Protein AF-A0A1U7RQT7-F1 (afdb_monomer_lite)

pLDDT: mean 85.49, std 16.83, range [39.44, 98.5]

Radius of gyration: 79.97 Å; chains: 1; bounding box: 168×40×236 Å

InterPro domains:
  IPR033371 Arginine and glutamate-rich protein 1 [PF15346] (44-194)
  IPR033371 Arginine and glutamate-rich protein 1 [PTHR31711] (28-196)

Foldseek 3Di:
DDDDDDDDDDDDPPVVVVVVVVVVVVVVVVVVVVVVVVVVVVVVVVVVVVVVVVVVVVVVVVVVVVVVVVCVVCVVVVVVVVVVVVVVVVVVVVVVVVVVVVVVVVVVVVVVVVVVVVVVVVVVVVVVVVVVVVVVVVVVVVVVVVVVVVVVVVVVVVVVVVVVVVVVVVVVVVVVVCLVVVPDVNDDPPDDDDDDDD

Sequence (198 aa):
MDFPIRRDLYNSANGKGLLYTNIKTNDASAKKAEFERQRKIRQQEIEEKLIEEETARRVEELVAKRVEEELEKRKDEIEREVLRRVEEAKRIMEKQLLEELERQRQAELAAQKAREEEERAKREELERILEENNRKIAEAQAKLAEEQLKIVEEQRKIHEERMKLEQERQRQQKEEQKMILGKGKSRPKLSFSLKTQD

Structure (mmCIF, N/CA/C/O backbone):
data_AF-A0A1U7RQT7-F1
#
_entry.id   AF-A0A1U7RQT7-F1
#
loop_
_atom_site.group_PDB
_atom_site.id
_atom_site.type_symbol
_atom_site.label_atom_id
_atom_site.label_alt_id
_atom_site.label_comp_id
_atom_site.label_asym_id
_atom_site.label_entity_id
_atom_site.label_seq_id
_atom_site.pdbx_PDB_ins_code
_atom_site.Cartn_x
_atom_site.Cartn_y
_atom_site.Cartn_z
_atom_site.occupancy
_atom_site.B_iso_or_equiv
_atom_site.auth_seq_id
_atom_site.auth_comp_id
_atom_site.auth_asym_id
_atom_site.auth_atom_id
_atom_site.pdbx_PDB_model_num
ATOM 1 N N . MET A 1 1 ? 98.977 -27.381 -104.623 1.00 39.44 1 MET A N 1
ATOM 2 C CA . MET A 1 1 ? 100.143 -26.792 -103.940 1.00 39.44 1 MET A CA 1
ATOM 3 C C . MET A 1 1 ? 99.859 -26.832 -102.452 1.00 39.44 1 MET A C 1
ATOM 5 O O . MET A 1 1 ? 98.934 -26.163 -102.010 1.00 39.44 1 MET A O 1
ATOM 9 N N . ASP A 1 2 ? 100.586 -27.698 -101.751 1.00 48.41 2 ASP A N 1
ATOM 10 C CA . ASP A 1 2 ? 100.596 -27.879 -100.296 1.00 48.41 2 ASP A CA 1
ATOM 11 C C . ASP A 1 2 ? 101.260 -26.690 -99.571 1.00 48.41 2 ASP A C 1
ATOM 13 O O . ASP A 1 2 ? 102.169 -26.074 -100.125 1.00 48.41 2 ASP A O 1
ATOM 17 N N . PHE A 1 3 ? 100.853 -26.374 -98.334 1.00 40.97 3 PHE A N 1
ATOM 18 C CA . PHE A 1 3 ? 101.568 -26.723 -97.081 1.00 40.97 3 PHE A CA 1
ATOM 19 C C . PHE A 1 3 ? 101.000 -25.948 -95.850 1.00 40.97 3 PHE A C 1
ATOM 21 O O . PHE A 1 3 ? 100.390 -24.894 -96.023 1.00 40.97 3 PHE A O 1
ATOM 28 N N . PRO A 1 4 ? 101.162 -26.469 -94.608 1.00 73.06 4 PRO A N 1
ATOM 29 C CA . PRO A 1 4 ? 100.423 -26.093 -93.392 1.00 73.06 4 PRO A CA 1
ATOM 30 C C . PRO A 1 4 ? 101.315 -25.408 -92.318 1.00 73.06 4 PRO A C 1
ATOM 32 O O . PRO A 1 4 ? 102.366 -24.870 -92.652 1.00 73.06 4 PRO A O 1
ATOM 35 N N . ILE A 1 5 ? 100.945 -25.571 -91.025 1.00 48.69 5 ILE A N 1
ATOM 36 C CA . ILE A 1 5 ? 101.708 -25.352 -89.758 1.00 48.69 5 ILE A CA 1
ATOM 37 C C . ILE A 1 5 ? 101.309 -24.015 -89.062 1.00 48.69 5 ILE A C 1
ATOM 39 O O . ILE A 1 5 ? 101.135 -23.021 -89.743 1.00 48.69 5 ILE A O 1
ATOM 43 N N . ARG A 1 6 ? 101.084 -23.852 -87.742 1.00 41.94 6 ARG A N 1
ATOM 44 C CA . ARG A 1 6 ? 101.499 -24.532 -86.494 1.00 41.94 6 ARG A CA 1
ATOM 45 C C . ARG A 1 6 ? 100.478 -24.264 -85.366 1.00 41.94 6 ARG A C 1
ATOM 47 O O . ARG A 1 6 ? 99.711 -23.312 -85.422 1.00 41.94 6 ARG A O 1
ATOM 54 N N . ARG A 1 7 ? 100.520 -25.109 -84.335 1.00 54.41 7 ARG A N 1
ATOM 55 C CA . ARG A 1 7 ? 99.732 -25.095 -83.091 1.00 54.41 7 ARG A CA 1
ATOM 56 C C . ARG A 1 7 ? 100.535 -24.376 -81.997 1.00 54.41 7 ARG A C 1
ATOM 58 O O . ARG A 1 7 ? 101.669 -24.790 -81.796 1.00 54.41 7 ARG A O 1
ATOM 65 N N . ASP A 1 8 ? 99.938 -23.439 -81.254 1.00 42.00 8 ASP A N 1
ATOM 66 C CA . ASP A 1 8 ? 100.524 -22.890 -80.019 1.00 42.00 8 ASP A CA 1
ATOM 67 C C . ASP A 1 8 ? 99.555 -23.017 -78.832 1.00 42.00 8 ASP A C 1
ATOM 69 O O . ASP A 1 8 ? 98.417 -22.545 -78.845 1.00 42.00 8 ASP A O 1
ATOM 73 N N . LEU A 1 9 ? 100.040 -23.714 -77.804 1.00 50.28 9 LEU A N 1
ATOM 74 C CA . LEU A 1 9 ? 99.521 -23.778 -76.441 1.00 50.28 9 LEU A CA 1
ATOM 75 C C . LEU A 1 9 ? 100.214 -22.673 -75.632 1.00 50.28 9 LEU A C 1
ATOM 77 O O . LEU A 1 9 ? 101.433 -22.620 -75.695 1.00 50.28 9 LEU A O 1
ATOM 81 N N . TYR A 1 10 ? 99.470 -21.854 -74.876 1.00 47.94 10 TYR A N 1
ATOM 82 C CA . TYR A 1 10 ? 99.783 -21.329 -73.524 1.00 47.94 10 TYR A CA 1
ATOM 83 C C . TYR A 1 10 ? 98.924 -20.085 -73.213 1.00 47.94 10 TYR A C 1
ATOM 85 O O . TYR A 1 10 ? 99.126 -19.038 -73.817 1.00 47.94 10 TYR A O 1
ATOM 93 N N . ASN A 1 11 ? 97.990 -20.186 -72.251 1.00 48.62 11 ASN A N 1
ATOM 94 C CA . ASN A 1 11 ? 97.742 -19.181 -71.193 1.00 48.62 11 ASN A CA 1
ATOM 95 C C . ASN A 1 11 ? 96.469 -19.501 -70.386 1.00 48.62 11 ASN A C 1
ATOM 97 O O . ASN A 1 11 ? 95.365 -19.082 -70.715 1.00 48.62 11 ASN A O 1
ATOM 101 N N . SER A 1 12 ? 96.642 -20.231 -69.278 1.00 53.53 12 SER A N 1
ATOM 102 C CA . SER A 1 12 ? 95.560 -20.688 -68.388 1.00 53.53 12 SER A CA 1
ATOM 103 C C . SER A 1 12 ? 95.449 -19.903 -67.061 1.00 53.53 12 SER A C 1
ATOM 105 O O . SER A 1 12 ? 94.652 -20.284 -66.201 1.00 53.53 12 SER A O 1
ATOM 107 N N . ALA A 1 13 ? 96.209 -18.820 -66.849 1.00 54.69 13 ALA A N 1
ATOM 108 C CA . ALA A 1 13 ? 96.277 -18.148 -65.539 1.00 54.69 13 ALA A CA 1
ATOM 109 C C . ALA A 1 13 ? 95.483 -16.823 -65.432 1.00 54.69 13 ALA A C 1
ATOM 111 O O . ALA A 1 13 ? 94.906 -16.555 -64.382 1.00 54.69 13 ALA A O 1
ATOM 112 N N . ASN A 1 14 ? 95.349 -16.035 -66.508 1.00 52.22 14 ASN A N 1
ATOM 113 C CA . ASN A 1 14 ? 94.687 -14.714 -66.453 1.00 52.22 14 ASN A CA 1
ATOM 114 C C . ASN A 1 14 ? 93.163 -14.746 -66.666 1.00 52.22 14 ASN A C 1
ATOM 116 O O . ASN A 1 14 ? 92.468 -13.798 -66.307 1.00 52.22 14 ASN A O 1
ATOM 120 N N . GLY A 1 15 ? 92.620 -15.843 -67.202 1.00 52.53 15 GLY A N 1
ATOM 121 C CA . GLY A 1 15 ? 91.176 -15.986 -67.418 1.00 52.53 15 GLY A CA 1
ATOM 122 C C . GLY A 1 15 ? 90.386 -16.157 -66.119 1.00 52.53 15 GLY A C 1
ATOM 123 O O . GLY A 1 15 ? 89.276 -15.651 -66.012 1.00 52.53 15 GLY A O 1
ATOM 124 N N . LYS A 1 16 ? 90.967 -16.814 -65.103 1.00 52.59 16 LYS A N 1
ATOM 125 C CA . LYS A 1 16 ? 90.265 -17.154 -63.850 1.00 52.59 16 LYS A CA 1
ATOM 126 C C . LYS A 1 16 ? 90.043 -15.940 -62.935 1.00 52.59 16 LYS A C 1
ATOM 128 O O . LYS A 1 16 ? 88.981 -15.832 -62.331 1.00 52.59 16 LYS A O 1
ATOM 133 N N . GLY A 1 17 ? 91.001 -15.008 -62.875 1.00 53.94 17 GLY A N 1
ATOM 134 C CA . GLY A 1 17 ? 90.877 -13.762 -62.103 1.00 53.94 17 GLY A CA 1
ATOM 135 C C . GLY A 1 17 ? 89.883 -12.770 -62.716 1.00 53.94 17 GLY A C 1
ATOM 136 O O . GLY A 1 17 ? 89.058 -12.214 -61.995 1.00 53.94 17 GLY A O 1
ATOM 137 N N . LEU A 1 18 ? 89.902 -12.615 -64.047 1.00 55.28 18 LEU A N 1
ATOM 138 C CA . LEU A 1 18 ? 88.968 -11.756 -64.787 1.00 55.28 18 LEU A CA 1
ATOM 139 C C . LEU A 1 18 ? 87.538 -12.328 -64.805 1.00 55.28 18 LEU A C 1
ATOM 141 O O . LEU A 1 18 ? 86.566 -11.581 -64.748 1.00 55.28 18 LEU A O 1
ATOM 145 N N . LEU A 1 19 ? 87.394 -13.659 -64.849 1.00 56.00 19 LEU A N 1
ATOM 146 C CA . LEU A 1 19 ? 86.105 -14.329 -64.653 1.00 56.00 19 LEU A CA 1
ATOM 147 C C . LEU A 1 19 ? 85.553 -14.047 -63.258 1.00 56.00 19 LEU A C 1
ATOM 149 O O . LEU A 1 19 ? 84.394 -13.685 -63.137 1.00 56.00 19 LEU A O 1
ATOM 153 N N . TYR A 1 20 ? 86.369 -14.151 -62.209 1.00 58.34 20 TYR A N 1
ATOM 154 C CA . TYR A 1 20 ? 85.909 -13.936 -60.838 1.00 58.34 20 TYR A CA 1
ATOM 155 C C . TYR A 1 20 ? 85.498 -12.481 -60.558 1.00 58.34 20 TYR A C 1
ATOM 157 O O . TYR A 1 20 ? 84.509 -12.251 -59.865 1.00 58.34 20 TYR A O 1
ATOM 165 N N . THR A 1 21 ? 86.199 -11.490 -61.120 1.00 60.00 21 THR A N 1
ATOM 166 C CA . THR A 1 21 ? 85.787 -10.081 -61.014 1.00 60.00 21 THR A CA 1
ATOM 167 C C . THR A 1 21 ? 84.527 -9.787 -61.822 1.00 60.00 21 THR A C 1
ATOM 169 O O . THR A 1 21 ? 83.643 -9.126 -61.290 1.00 60.00 21 THR A O 1
ATOM 172 N N . ASN A 1 22 ? 84.389 -10.334 -63.035 1.00 60.28 22 ASN A N 1
ATOM 173 C CA . ASN A 1 22 ? 83.167 -10.212 -63.839 1.00 60.28 22 ASN A CA 1
ATOM 174 C C . ASN A 1 22 ? 81.965 -10.940 -63.216 1.00 60.28 22 ASN A C 1
ATOM 176 O O . ASN A 1 22 ? 80.843 -10.454 -63.293 1.00 60.28 22 ASN A O 1
ATOM 180 N N . ILE A 1 23 ? 82.178 -12.086 -62.567 1.00 64.25 23 ILE A N 1
ATOM 181 C CA . ILE A 1 23 ? 81.141 -12.797 -61.806 1.00 64.25 23 ILE A CA 1
ATOM 182 C C . ILE A 1 23 ? 80.720 -11.951 -60.598 1.00 64.25 23 ILE A C 1
ATOM 184 O O . ILE A 1 23 ? 79.532 -11.751 -60.387 1.00 64.25 23 ILE A O 1
ATOM 188 N N . LYS A 1 24 ? 81.671 -11.359 -59.861 1.00 64.75 24 LYS A N 1
ATOM 189 C CA . LYS A 1 24 ? 81.374 -10.460 -58.732 1.00 64.75 24 LYS A CA 1
ATOM 190 C C . LYS A 1 24 ? 80.652 -9.173 -59.137 1.00 64.75 24 LYS A C 1
ATOM 1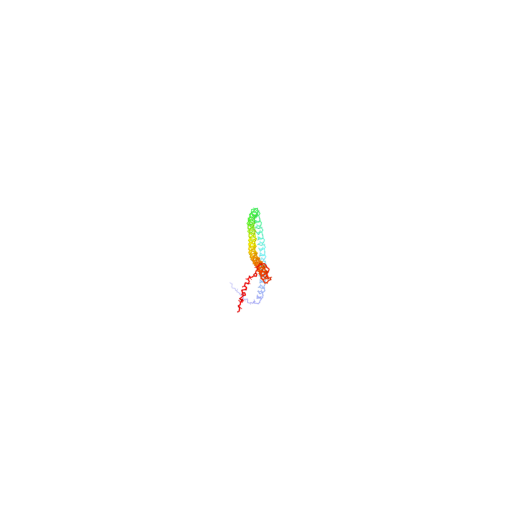92 O O . LYS A 1 24 ? 79.771 -8.726 -58.405 1.00 64.75 24 LYS A O 1
ATOM 197 N N . THR A 1 25 ? 81.017 -8.553 -60.258 1.00 65.06 25 THR A N 1
ATOM 198 C CA . THR A 1 25 ? 80.348 -7.340 -60.756 1.00 65.06 25 THR A CA 1
ATOM 199 C C . THR A 1 25 ? 78.970 -7.652 -61.335 1.00 65.06 25 THR A C 1
ATOM 201 O O . THR A 1 25 ? 78.037 -6.888 -61.087 1.00 65.06 25 THR A O 1
ATOM 204 N N . ASN A 1 26 ? 78.801 -8.790 -62.017 1.00 69.25 26 ASN A N 1
ATOM 205 C CA . ASN A 1 26 ? 77.488 -9.274 -62.450 1.00 69.25 26 ASN A CA 1
ATOM 206 C C . ASN A 1 26 ? 76.591 -9.646 -61.260 1.00 69.25 26 ASN A C 1
ATOM 208 O O . ASN A 1 26 ? 75.428 -9.261 -61.263 1.00 69.25 26 ASN A O 1
ATOM 212 N N . ASP A 1 27 ? 77.120 -10.281 -60.209 1.00 72.69 27 ASP A N 1
ATOM 213 C CA . ASP A 1 27 ? 76.384 -10.554 -58.964 1.00 72.69 27 ASP A CA 1
ATOM 214 C C . ASP A 1 27 ? 75.973 -9.264 -58.241 1.00 72.69 27 ASP A C 1
ATOM 216 O O . ASP A 1 27 ? 74.861 -9.160 -57.727 1.00 72.69 27 ASP A O 1
ATOM 220 N N . ALA A 1 28 ? 76.847 -8.254 -58.194 1.00 74.19 28 ALA A N 1
ATOM 221 C CA . ALA A 1 28 ? 76.520 -6.952 -57.611 1.00 74.19 28 ALA A CA 1
ATOM 222 C C . ALA A 1 28 ? 75.454 -6.202 -58.433 1.00 74.19 28 ALA A C 1
ATOM 224 O O . ALA A 1 28 ? 74.555 -5.583 -57.862 1.00 74.19 28 ALA A O 1
ATOM 225 N N . SER A 1 29 ? 75.522 -6.292 -59.765 1.00 76.69 29 SER A N 1
ATOM 226 C CA . SER A 1 29 ? 74.517 -5.752 -60.686 1.00 76.69 29 SER A CA 1
ATOM 227 C C . SER A 1 29 ? 73.170 -6.473 -60.545 1.00 76.69 29 SER A C 1
ATOM 229 O O . SER A 1 29 ? 72.131 -5.823 -60.430 1.00 76.69 29 SER A O 1
ATOM 231 N N . ALA A 1 30 ? 73.183 -7.806 -60.445 1.00 79.44 30 ALA A N 1
ATOM 232 C CA . ALA A 1 30 ? 71.999 -8.627 -60.214 1.00 79.44 30 ALA A CA 1
ATOM 233 C C . ALA A 1 30 ? 71.340 -8.302 -58.866 1.00 79.44 30 ALA A C 1
ATOM 235 O O . ALA A 1 30 ? 70.141 -8.039 -58.824 1.00 79.44 30 ALA A O 1
ATOM 236 N N . LYS A 1 31 ? 72.123 -8.191 -57.783 1.00 82.94 31 LYS A N 1
ATOM 237 C CA . LYS A 1 31 ? 71.628 -7.773 -56.458 1.00 82.94 31 LYS A CA 1
ATOM 238 C C . LYS A 1 31 ? 71.035 -6.364 -56.467 1.00 82.94 31 LYS A C 1
ATOM 240 O O . LYS A 1 31 ? 70.024 -6.120 -55.814 1.00 82.94 31 LYS A O 1
ATOM 245 N N . LYS A 1 32 ? 71.633 -5.428 -57.212 1.00 81.00 32 LYS A N 1
ATOM 246 C CA . LYS A 1 32 ? 71.090 -4.071 -57.375 1.00 81.00 32 LYS A CA 1
ATOM 247 C C . LYS A 1 32 ? 69.764 -4.085 -58.146 1.00 81.00 32 LYS A C 1
ATOM 249 O O . LYS A 1 32 ? 68.820 -3.423 -57.727 1.00 81.00 32 LYS A O 1
ATOM 254 N N . ALA A 1 33 ? 69.667 -4.879 -59.213 1.00 85.44 33 ALA A N 1
ATOM 255 C CA . ALA A 1 33 ? 68.433 -5.057 -59.976 1.00 85.44 33 ALA A CA 1
ATOM 256 C C . ALA A 1 33 ? 67.325 -5.736 -59.148 1.00 85.44 33 ALA A C 1
ATOM 258 O O . ALA A 1 33 ? 66.164 -5.337 -59.230 1.00 85.44 33 ALA A O 1
ATOM 259 N N . GLU A 1 34 ? 67.664 -6.720 -58.312 1.00 86.06 34 GLU A N 1
ATOM 260 C CA . GLU A 1 34 ? 66.730 -7.334 -57.360 1.00 86.06 34 GLU A CA 1
ATOM 261 C C . GLU A 1 34 ? 66.253 -6.339 -56.298 1.00 86.06 34 GLU A C 1
ATOM 263 O O . GLU A 1 34 ? 65.055 -6.259 -56.031 1.00 86.06 34 GLU A O 1
ATOM 268 N N . PHE A 1 35 ? 67.153 -5.524 -55.740 1.00 84.62 35 PHE A N 1
ATOM 269 C CA . PHE A 1 35 ? 66.791 -4.493 -54.767 1.00 84.62 35 PHE A CA 1
ATOM 270 C C . PHE A 1 35 ? 65.869 -3.424 -55.372 1.00 84.62 35 PHE A C 1
ATOM 272 O O . PHE A 1 35 ? 64.894 -3.009 -54.744 1.00 84.62 35 PHE A O 1
ATOM 279 N N . GLU A 1 36 ? 66.120 -3.007 -56.616 1.00 86.06 36 GLU A N 1
ATOM 280 C CA . GLU A 1 36 ? 65.242 -2.089 -57.348 1.00 86.06 36 GLU A CA 1
ATOM 281 C C . GLU A 1 36 ? 63.866 -2.705 -57.643 1.00 86.06 36 GLU A C 1
ATOM 283 O O . GLU A 1 36 ? 62.851 -2.020 -57.493 1.00 86.06 36 GLU A O 1
ATOM 288 N N . ARG A 1 37 ? 63.799 -3.998 -57.995 1.00 89.69 37 ARG A N 1
ATOM 289 C CA . ARG A 1 37 ? 62.527 -4.731 -58.136 1.00 89.69 37 ARG A CA 1
ATOM 290 C C . ARG A 1 37 ? 61.771 -4.790 -56.811 1.00 89.69 37 ARG A C 1
ATOM 292 O O . ARG A 1 37 ? 60.595 -4.445 -56.773 1.00 89.69 37 ARG A O 1
ATOM 299 N N . GLN A 1 38 ? 62.445 -5.143 -55.717 1.00 88.62 38 GLN A N 1
ATOM 300 C CA . GLN A 1 38 ? 61.831 -5.228 -54.391 1.00 88.62 38 GLN A CA 1
ATOM 301 C C . GLN A 1 38 ? 61.357 -3.862 -53.877 1.00 88.62 38 GLN A C 1
ATOM 303 O O . GLN A 1 38 ? 60.354 -3.780 -53.170 1.00 88.62 38 GLN A O 1
ATOM 308 N N . ARG A 1 39 ? 62.059 -2.776 -54.222 1.00 91.44 39 ARG A N 1
ATOM 309 C CA . ARG A 1 39 ? 61.622 -1.409 -53.917 1.00 91.44 39 ARG A CA 1
ATOM 310 C C . ARG A 1 39 ? 60.353 -1.041 -54.686 1.00 91.44 39 ARG A C 1
ATOM 312 O O . ARG A 1 39 ? 59.460 -0.452 -54.091 1.00 91.44 39 ARG A O 1
ATOM 319 N N . LYS A 1 40 ? 60.267 -1.390 -55.975 1.00 91.31 40 LYS A N 1
ATOM 320 C CA . LYS A 1 40 ? 59.060 -1.158 -56.787 1.00 91.31 40 LYS A CA 1
ATOM 321 C C . LYS A 1 40 ? 57.863 -1.946 -56.260 1.00 91.31 40 LYS A C 1
ATOM 323 O O . LYS A 1 40 ? 56.809 -1.352 -56.100 1.00 91.31 40 LYS A O 1
ATOM 328 N N . ILE A 1 41 ? 58.055 -3.219 -55.910 1.00 92.69 41 ILE A N 1
ATOM 329 C CA . ILE A 1 41 ? 57.003 -4.056 -55.311 1.00 92.69 41 ILE A CA 1
ATOM 330 C C . ILE A 1 41 ? 56.504 -3.433 -54.004 1.00 92.69 41 ILE A C 1
ATOM 332 O O . ILE A 1 41 ? 55.314 -3.200 -53.859 1.00 92.69 41 ILE A O 1
ATOM 336 N N . ARG A 1 42 ? 57.409 -3.050 -53.092 1.00 91.00 42 ARG A N 1
ATOM 337 C CA . ARG A 1 42 ? 57.022 -2.378 -51.839 1.00 91.00 42 ARG A CA 1
ATOM 338 C C . ARG A 1 42 ? 56.279 -1.060 -52.066 1.00 91.00 42 ARG A C 1
ATOM 340 O O . ARG A 1 42 ? 55.375 -0.736 -51.308 1.00 91.00 42 ARG A O 1
ATOM 347 N N . GLN A 1 43 ? 56.667 -0.288 -53.081 1.00 90.69 43 GLN A N 1
ATOM 348 C CA . GLN A 1 43 ? 55.973 0.952 -53.428 1.00 90.69 43 GLN A CA 1
ATOM 349 C C . GLN A 1 43 ? 54.553 0.674 -53.939 1.00 90.69 43 GLN A C 1
ATOM 351 O O . GLN A 1 43 ? 53.630 1.362 -53.517 1.00 90.69 43 GLN A O 1
ATOM 356 N N . GLN A 1 44 ? 54.392 -0.341 -54.793 1.00 92.12 44 GLN A N 1
ATOM 357 C CA . GLN A 1 44 ? 53.091 -0.787 -55.292 1.00 92.12 44 GLN A CA 1
ATOM 358 C C . GLN A 1 44 ? 52.209 -1.304 -54.153 1.00 92.12 44 GLN A C 1
ATOM 360 O O . GLN A 1 44 ? 51.072 -0.879 -54.050 1.00 92.12 44 GLN A O 1
ATOM 365 N N . GLU A 1 45 ? 52.744 -2.108 -53.232 1.00 92.44 45 GLU A N 1
ATOM 366 C CA . GLU A 1 45 ? 51.999 -2.598 -52.062 1.00 92.44 45 GLU A CA 1
ATOM 367 C C . GLU A 1 45 ? 51.521 -1.463 -51.140 1.00 92.44 45 GLU A C 1
ATOM 369 O O . GLU A 1 45 ? 50.443 -1.546 -50.556 1.00 92.44 45 GLU A O 1
ATOM 374 N N . ILE A 1 46 ? 52.323 -0.407 -50.961 1.00 93.56 46 ILE A N 1
ATOM 375 C CA . ILE A 1 46 ? 51.922 0.762 -50.163 1.00 93.56 46 ILE A CA 1
ATOM 376 C C . ILE A 1 46 ? 50.821 1.542 -50.882 1.00 93.56 46 ILE A C 1
ATOM 378 O O . ILE A 1 46 ? 49.851 1.944 -50.248 1.00 93.56 46 ILE A O 1
ATOM 382 N N . GLU A 1 47 ? 50.968 1.758 -52.187 1.00 91.50 47 GLU A N 1
ATOM 383 C CA . GLU A 1 47 ? 49.973 2.453 -53.004 1.00 91.50 47 GLU A CA 1
ATOM 384 C C . GLU A 1 47 ? 48.649 1.679 -53.059 1.00 91.50 47 GLU A C 1
ATOM 386 O O . GLU A 1 47 ? 47.596 2.260 -52.818 1.00 91.50 47 GLU A O 1
ATOM 391 N N . GLU A 1 48 ? 48.702 0.361 -53.257 1.00 93.44 48 GLU A N 1
ATOM 392 C CA . GLU A 1 48 ? 47.541 -0.531 -53.214 1.00 93.44 48 GLU A CA 1
ATOM 393 C C . GLU A 1 48 ? 46.841 -0.468 -51.855 1.00 93.44 48 GLU A C 1
ATOM 395 O O . GLU A 1 48 ? 45.635 -0.248 -51.810 1.00 93.44 48 GLU A O 1
ATOM 400 N N . LYS A 1 49 ? 47.581 -0.543 -50.740 1.00 94.75 49 LYS A N 1
ATOM 401 C CA . LYS A 1 49 ? 46.996 -0.408 -49.394 1.00 94.75 49 LYS A CA 1
ATOM 402 C C . LYS A 1 49 ? 46.345 0.951 -49.154 1.00 94.75 49 LYS A C 1
ATOM 404 O O . LYS A 1 49 ? 45.302 1.013 -48.513 1.00 94.75 49 LYS A O 1
ATOM 409 N N . LEU A 1 50 ? 46.947 2.035 -49.644 1.00 95.00 50 LEU A N 1
ATOM 410 C CA . LEU A 1 50 ? 46.367 3.375 -49.523 1.00 95.00 50 LEU A CA 1
ATOM 411 C C . LEU A 1 50 ? 45.069 3.493 -50.329 1.00 95.00 50 LEU A C 1
ATOM 413 O O . LEU A 1 50 ? 44.100 4.060 -49.832 1.00 95.00 50 LEU A O 1
ATOM 417 N N . ILE A 1 51 ? 45.025 2.915 -51.532 1.00 94.12 51 ILE A N 1
ATOM 418 C CA . ILE A 1 51 ? 43.816 2.868 -52.363 1.00 94.12 51 ILE A CA 1
ATOM 419 C C . ILE A 1 51 ? 42.742 1.992 -51.704 1.00 94.12 51 ILE A C 1
ATOM 421 O O . ILE A 1 51 ? 41.576 2.380 -51.655 1.00 94.12 51 ILE A O 1
ATOM 425 N N . GLU A 1 52 ? 43.103 0.827 -51.168 1.00 93.06 52 GLU A N 1
ATOM 426 C CA . GLU A 1 52 ? 42.183 -0.045 -50.427 1.00 93.06 52 GLU A CA 1
ATOM 427 C C . GLU A 1 52 ? 41.598 0.662 -49.201 1.00 93.06 52 GLU A C 1
ATOM 429 O O . GLU A 1 52 ? 40.391 0.619 -48.972 1.00 93.06 52 GLU A O 1
ATOM 434 N N . GLU A 1 53 ? 42.423 1.374 -48.436 1.00 94.06 53 GLU A N 1
ATOM 435 C CA . GLU A 1 53 ? 41.961 2.128 -47.274 1.00 94.06 53 GLU A CA 1
ATOM 436 C C . GLU A 1 53 ? 41.060 3.304 -47.676 1.00 94.06 53 GLU A C 1
ATOM 438 O O . GLU A 1 53 ? 39.998 3.508 -47.085 1.00 94.06 53 GLU A O 1
ATOM 443 N N . GLU A 1 54 ? 41.440 4.068 -48.701 1.00 94.56 54 GLU A N 1
ATOM 444 C CA . GLU A 1 54 ? 40.634 5.181 -49.207 1.00 94.56 54 GLU A CA 1
ATOM 445 C C . GLU A 1 54 ? 39.285 4.695 -49.758 1.00 94.56 54 GLU A C 1
ATOM 447 O O . GLU A 1 54 ? 38.238 5.288 -49.483 1.00 94.56 54 GLU A O 1
ATOM 452 N N . THR A 1 55 ? 39.282 3.582 -50.492 1.00 95.12 55 THR A N 1
ATOM 453 C CA . THR A 1 55 ? 38.051 2.979 -51.017 1.00 95.12 55 THR A CA 1
ATOM 454 C C . THR A 1 55 ? 37.172 2.421 -49.902 1.00 95.12 55 THR A C 1
ATOM 456 O O . THR A 1 55 ? 35.966 2.669 -49.925 1.00 95.12 55 THR A O 1
ATOM 459 N N . ALA A 1 56 ? 37.743 1.756 -48.894 1.00 95.81 56 ALA A N 1
ATOM 460 C CA . ALA A 1 56 ? 37.007 1.290 -47.720 1.00 95.81 56 ALA A CA 1
ATOM 461 C C . ALA A 1 56 ? 36.350 2.455 -46.964 1.00 95.81 56 ALA A C 1
ATOM 463 O O . ALA A 1 56 ? 35.150 2.404 -46.694 1.00 95.81 56 ALA A O 1
ATOM 464 N N . ARG A 1 57 ? 37.093 3.545 -46.718 1.00 96.31 57 ARG A N 1
ATOM 465 C CA . ARG A 1 57 ? 36.559 4.764 -46.085 1.00 96.31 57 ARG A CA 1
ATOM 466 C C . ARG A 1 57 ? 35.418 5.375 -46.894 1.00 96.31 57 ARG A C 1
ATOM 468 O O . ARG A 1 57 ? 34.385 5.735 -46.336 1.00 96.31 57 ARG A O 1
ATOM 475 N N . ARG A 1 58 ? 35.567 5.466 -48.219 1.00 96.38 58 ARG A N 1
ATOM 476 C CA . ARG A 1 58 ? 34.521 6.007 -49.099 1.00 96.38 58 ARG A CA 1
ATOM 477 C C . ARG A 1 58 ? 33.263 5.141 -49.095 1.00 96.38 58 ARG A C 1
ATOM 479 O O . ARG A 1 58 ? 32.156 5.675 -49.125 1.00 96.38 58 ARG A O 1
ATOM 486 N N . VAL A 1 59 ? 33.416 3.818 -49.077 1.00 96.88 59 VAL A N 1
ATOM 487 C CA . VAL A 1 59 ? 32.286 2.888 -48.973 1.00 96.88 59 VAL A CA 1
ATOM 488 C C . VAL A 1 59 ? 31.586 3.047 -47.626 1.00 96.88 59 VAL A C 1
ATOM 490 O O . VAL A 1 59 ? 30.363 3.157 -47.605 1.00 96.88 59 VAL A O 1
ATOM 493 N N . GLU A 1 60 ? 32.333 3.119 -46.526 1.00 95.25 60 GLU A N 1
ATOM 494 C CA . GLU A 1 60 ? 31.778 3.329 -45.186 1.00 95.25 60 GLU A CA 1
ATOM 495 C C . GLU A 1 60 ? 30.976 4.632 -45.102 1.00 95.25 60 GLU A C 1
ATOM 497 O O . GLU A 1 60 ? 29.831 4.617 -44.653 1.00 95.25 60 GLU A O 1
ATOM 502 N N . GLU A 1 61 ? 31.514 5.739 -45.619 1.00 96.44 61 GLU A N 1
ATOM 503 C CA . GLU A 1 61 ? 30.818 7.029 -45.632 1.00 96.44 61 GLU A CA 1
ATOM 504 C C . GLU A 1 61 ? 29.523 6.976 -46.459 1.00 96.44 61 GLU A C 1
ATOM 506 O O . GLU A 1 61 ? 28.488 7.501 -46.042 1.00 96.44 61 GLU A O 1
ATOM 511 N N . LEU A 1 62 ? 29.546 6.317 -47.623 1.00 96.31 62 LEU A N 1
ATOM 512 C CA . LEU A 1 62 ? 28.354 6.144 -48.459 1.00 96.31 62 LEU A CA 1
ATOM 513 C C . LEU A 1 62 ? 27.293 5.276 -47.776 1.00 96.31 62 LEU A C 1
ATOM 515 O O . LEU A 1 62 ? 26.101 5.568 -47.885 1.00 96.31 62 LEU A O 1
ATOM 519 N N . VAL A 1 63 ? 27.711 4.222 -47.073 1.00 97.00 63 VAL A N 1
ATOM 520 C CA . VAL A 1 63 ? 26.805 3.372 -46.295 1.00 97.00 63 VAL A CA 1
ATOM 521 C C . VAL A 1 63 ? 26.213 4.159 -45.131 1.00 97.00 63 VAL A C 1
ATOM 523 O O . VAL A 1 63 ? 24.996 4.145 -44.971 1.00 97.00 63 VAL A O 1
ATOM 526 N N . ALA A 1 64 ? 27.032 4.886 -44.369 1.00 96.88 64 ALA A N 1
ATOM 527 C CA . ALA A 1 64 ? 26.584 5.698 -43.242 1.00 96.88 64 ALA A CA 1
ATOM 528 C C . ALA A 1 64 ? 25.549 6.745 -43.678 1.00 96.88 64 ALA A C 1
ATOM 530 O O . ALA A 1 64 ? 24.454 6.777 -43.120 1.00 96.88 64 ALA A O 1
ATOM 531 N N . LYS A 1 65 ? 25.837 7.512 -44.741 1.00 97.06 65 LYS A N 1
ATOM 532 C CA . LYS A 1 65 ? 24.893 8.492 -45.306 1.00 97.06 65 LYS A CA 1
ATOM 533 C C . LYS A 1 65 ? 23.587 7.843 -45.744 1.00 97.06 65 LYS A C 1
ATOM 535 O O . LYS A 1 65 ? 22.511 8.342 -45.441 1.00 97.06 65 LYS A O 1
ATOM 540 N N . ARG A 1 66 ? 23.662 6.699 -46.428 1.00 96.56 66 ARG A N 1
ATOM 541 C CA . ARG A 1 66 ? 22.461 5.997 -46.889 1.00 96.56 66 ARG A CA 1
ATOM 542 C C . ARG A 1 66 ? 21.622 5.464 -45.728 1.00 96.56 66 ARG A C 1
ATOM 544 O O . ARG A 1 66 ? 20.399 5.494 -45.806 1.00 96.56 66 ARG A O 1
ATOM 551 N N . VAL A 1 67 ? 22.257 4.966 -44.669 1.00 96.88 67 VAL A N 1
ATOM 552 C CA . VAL A 1 67 ? 21.562 4.520 -43.453 1.00 96.88 67 VAL A CA 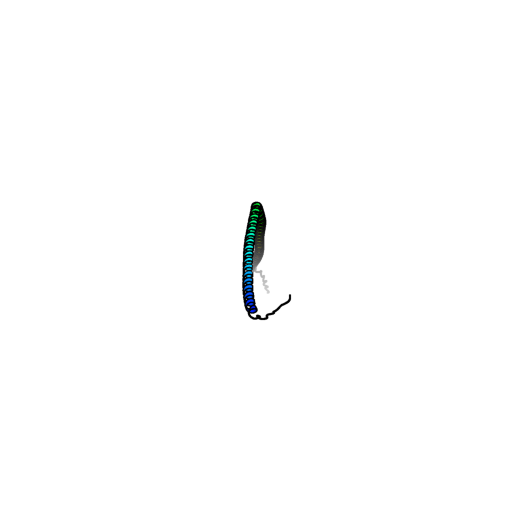1
ATOM 553 C C . VAL A 1 67 ? 20.901 5.702 -42.751 1.00 96.88 67 VAL A C 1
ATOM 555 O O . VAL A 1 67 ? 19.736 5.600 -42.381 1.00 96.88 67 VAL A O 1
ATOM 558 N N . GLU A 1 68 ? 21.607 6.821 -42.609 1.00 95.00 68 GLU A N 1
ATOM 559 C CA . GLU A 1 68 ? 21.080 8.048 -42.006 1.00 95.00 68 GLU A CA 1
ATOM 560 C C . GLU A 1 68 ? 19.861 8.580 -42.771 1.00 95.00 68 GLU A C 1
ATOM 562 O O . GLU A 1 68 ? 18.817 8.816 -42.170 1.00 95.00 68 GLU A O 1
ATOM 567 N N . GLU A 1 69 ? 19.937 8.670 -44.100 1.00 95.44 69 GLU A N 1
ATOM 568 C CA . GLU A 1 69 ? 18.808 9.088 -44.939 1.00 95.44 69 GLU A CA 1
ATOM 569 C C . GLU A 1 69 ? 17.592 8.156 -44.804 1.00 95.44 69 GLU A C 1
ATOM 571 O O . GLU A 1 69 ? 16.451 8.619 -44.766 1.00 95.44 69 GLU A O 1
ATOM 576 N N . GLU A 1 70 ? 17.804 6.838 -44.741 1.00 95.00 70 GLU A N 1
ATOM 577 C CA . GLU A 1 70 ? 16.712 5.874 -44.556 1.00 95.00 70 GLU A CA 1
ATOM 578 C C . GLU A 1 70 ? 16.106 5.934 -43.149 1.00 95.00 70 GLU A C 1
ATOM 580 O O . GLU A 1 70 ? 14.894 5.753 -42.998 1.00 95.00 70 GLU A O 1
ATOM 585 N N . LEU A 1 71 ? 16.919 6.214 -42.127 1.00 94.94 71 LEU A N 1
ATOM 586 C CA . LEU A 1 71 ? 16.441 6.437 -40.766 1.00 94.94 71 LEU A CA 1
ATOM 587 C C . LEU A 1 71 ? 15.646 7.739 -40.663 1.00 94.94 71 LEU A C 1
ATOM 589 O O . LEU A 1 71 ? 14.559 7.717 -40.091 1.00 94.94 71 LEU A O 1
ATOM 593 N N . GLU A 1 72 ? 16.112 8.834 -41.266 1.00 94.56 72 GLU A N 1
ATOM 594 C CA . GLU A 1 72 ? 15.411 10.123 -41.226 1.00 94.56 72 GLU A CA 1
ATOM 595 C C . GLU A 1 72 ? 14.047 10.035 -41.929 1.00 94.56 72 GLU A C 1
ATOM 597 O O . GLU A 1 72 ? 13.047 10.519 -41.406 1.00 94.56 72 GLU A O 1
ATOM 602 N N . LYS A 1 73 ? 13.950 9.308 -43.055 1.00 95.69 73 LYS A N 1
ATOM 603 C CA . LYS A 1 73 ? 12.663 9.053 -43.737 1.00 95.69 73 LYS A CA 1
ATOM 604 C C . LYS A 1 73 ? 11.644 8.316 -42.865 1.00 95.69 73 LYS A C 1
ATOM 606 O O . LYS A 1 73 ? 10.444 8.480 -43.070 1.00 95.69 73 LYS A O 1
ATOM 611 N N . ARG A 1 74 ? 12.103 7.463 -41.944 1.00 96.25 74 ARG A N 1
ATOM 612 C CA . ARG A 1 74 ? 11.246 6.638 -41.069 1.00 96.25 74 ARG A CA 1
ATOM 613 C C . ARG A 1 74 ? 11.178 7.154 -39.637 1.00 96.25 74 ARG A C 1
ATOM 615 O O . ARG A 1 74 ? 10.515 6.540 -38.803 1.00 96.25 74 ARG A O 1
ATOM 622 N N . LYS A 1 75 ? 11.835 8.272 -39.341 1.00 96.25 75 LYS A N 1
ATOM 623 C CA . LYS A 1 75 ? 11.968 8.822 -37.995 1.00 96.25 75 LYS A CA 1
ATOM 624 C C . LYS A 1 75 ? 10.620 9.073 -37.341 1.00 96.25 75 LYS A C 1
ATOM 626 O O . LYS A 1 75 ? 10.378 8.541 -36.268 1.00 96.25 75 LYS A O 1
ATOM 631 N N . ASP A 1 76 ? 9.704 9.751 -38.026 1.00 96.12 76 ASP A N 1
ATOM 632 C CA . ASP A 1 76 ? 8.372 10.052 -37.485 1.00 96.12 76 ASP A CA 1
ATOM 633 C C . ASP A 1 76 ? 7.539 8.791 -37.205 1.00 96.12 76 ASP A C 1
ATOM 635 O O . ASP A 1 76 ? 6.674 8.776 -36.330 1.00 96.12 76 ASP A O 1
ATOM 639 N N . GLU A 1 77 ? 7.730 7.723 -37.982 1.00 96.50 77 GLU A N 1
ATOM 640 C CA . GLU A 1 77 ? 7.072 6.434 -37.744 1.00 96.50 77 GLU A CA 1
ATOM 641 C C . GLU A 1 77 ? 7.672 5.732 -36.522 1.00 96.50 77 GLU A C 1
ATOM 643 O O . GLU A 1 77 ? 6.933 5.279 -35.646 1.00 96.50 77 GLU A O 1
ATOM 648 N N . ILE A 1 78 ? 9.004 5.702 -36.433 1.00 95.94 78 ILE A N 1
ATOM 649 C CA . ILE A 1 78 ? 9.734 5.133 -35.299 1.00 95.94 78 ILE A CA 1
ATOM 650 C C . ILE A 1 78 ? 9.388 5.889 -34.014 1.00 95.94 78 ILE A C 1
ATOM 652 O O . ILE A 1 78 ? 9.043 5.261 -33.017 1.00 95.94 78 ILE A O 1
ATOM 656 N N . GLU A 1 79 ? 9.426 7.221 -34.030 1.00 97.19 79 GLU A N 1
ATOM 657 C CA . GLU A 1 79 ? 9.090 8.066 -32.884 1.00 97.19 79 GLU A CA 1
ATOM 658 C C . GLU A 1 79 ? 7.653 7.824 -32.420 1.00 97.19 79 GLU A C 1
ATOM 660 O O . GLU A 1 79 ? 7.425 7.610 -31.229 1.00 97.19 79 GLU A O 1
ATOM 665 N N . ARG A 1 80 ? 6.686 7.764 -33.344 1.00 97.94 80 ARG A N 1
ATOM 666 C CA . ARG A 1 80 ? 5.291 7.446 -33.002 1.00 97.94 80 ARG A CA 1
ATOM 667 C C . ARG A 1 80 ? 5.142 6.067 -32.373 1.00 97.94 80 ARG A C 1
ATOM 669 O O . ARG A 1 80 ? 4.430 5.932 -31.381 1.00 97.94 80 ARG A O 1
ATOM 676 N N . GLU A 1 81 ? 5.803 5.048 -32.913 1.00 97.44 81 GLU A N 1
ATOM 677 C CA . GLU A 1 81 ? 5.735 3.695 -32.357 1.00 97.44 81 GLU A CA 1
ATOM 678 C C . GLU A 1 81 ? 6.413 3.610 -30.981 1.00 97.44 81 GLU A C 1
ATOM 680 O O . GLU A 1 81 ? 5.889 2.963 -30.071 1.00 97.44 81 GLU A O 1
ATOM 685 N N . VAL A 1 82 ? 7.545 4.294 -30.791 1.00 98.06 82 VAL A N 1
ATOM 686 C CA . VAL A 1 82 ? 8.216 4.395 -29.488 1.00 98.06 82 VAL A CA 1
ATOM 687 C C . VAL A 1 82 ? 7.304 5.081 -28.475 1.00 98.06 82 VAL A C 1
ATOM 689 O O . VAL A 1 82 ? 7.102 4.539 -27.387 1.00 98.06 82 VAL A O 1
ATOM 692 N N . LEU A 1 83 ? 6.706 6.222 -28.830 1.00 98.06 83 LEU A N 1
ATOM 693 C CA . LEU A 1 83 ? 5.761 6.933 -27.968 1.00 98.06 83 LEU A CA 1
ATOM 694 C C . LEU A 1 83 ? 4.573 6.046 -27.599 1.00 98.06 83 LEU A C 1
ATOM 696 O O . LEU A 1 83 ? 4.268 5.911 -26.415 1.00 98.06 83 LEU A O 1
ATOM 700 N N . ARG A 1 84 ? 3.973 5.358 -28.577 1.00 98.25 84 ARG A N 1
ATOM 701 C CA . ARG A 1 84 ? 2.863 4.427 -28.344 1.00 98.25 84 ARG A CA 1
ATOM 702 C C . ARG A 1 84 ? 3.238 3.336 -27.341 1.00 98.25 84 ARG A C 1
ATOM 704 O O . ARG A 1 84 ? 2.508 3.114 -26.378 1.00 98.25 84 ARG A O 1
ATOM 711 N N . ARG A 1 85 ? 4.391 2.680 -27.516 1.00 98.25 85 ARG A N 1
ATOM 712 C CA . ARG A 1 85 ? 4.862 1.629 -26.593 1.00 98.25 85 ARG A CA 1
ATOM 713 C C . ARG A 1 85 ? 5.139 2.163 -25.194 1.00 98.25 85 ARG A C 1
ATOM 715 O O . ARG A 1 85 ? 4.822 1.494 -24.213 1.00 98.25 85 ARG A O 1
ATOM 722 N N . VAL A 1 86 ? 5.726 3.355 -25.089 1.00 98.50 86 VAL A N 1
ATOM 723 C CA . VAL A 1 86 ? 6.000 3.998 -23.798 1.00 98.50 86 VAL A CA 1
ATOM 724 C C . VAL A 1 86 ? 4.698 4.357 -23.087 1.00 98.50 86 VAL A C 1
ATOM 726 O O . VAL A 1 86 ? 4.573 4.100 -21.893 1.00 98.50 86 VAL A O 1
ATOM 729 N N . GLU A 1 87 ? 3.719 4.913 -23.795 1.00 98.00 87 GLU A N 1
ATOM 730 C CA . GLU A 1 87 ? 2.404 5.230 -23.232 1.00 98.00 87 GLU A CA 1
ATOM 731 C C . GLU A 1 87 ? 1.643 3.977 -22.796 1.00 98.00 87 GLU A C 1
ATOM 733 O O . GLU A 1 87 ? 1.058 3.960 -21.715 1.00 98.00 87 GLU A O 1
ATOM 738 N N . GLU A 1 88 ? 1.676 2.908 -23.592 1.00 98.06 88 GLU A N 1
ATOM 739 C CA . GLU A 1 88 ? 1.076 1.622 -23.227 1.00 98.06 88 GLU A CA 1
ATOM 740 C C . GLU A 1 88 ? 1.733 1.032 -21.974 1.00 98.06 88 GLU A C 1
ATOM 742 O O . GLU A 1 88 ? 1.030 0.636 -21.041 1.00 98.06 88 GLU A O 1
ATOM 747 N N . ALA A 1 89 ? 3.067 1.040 -21.906 1.00 97.94 89 ALA A N 1
ATOM 748 C CA . ALA A 1 89 ? 3.804 0.578 -20.735 1.00 97.94 89 ALA A CA 1
ATOM 749 C C . ALA A 1 89 ? 3.489 1.419 -19.486 1.00 97.94 89 ALA A C 1
ATOM 751 O O . ALA A 1 89 ? 3.231 0.857 -18.421 1.00 97.94 89 ALA A O 1
ATOM 752 N N . LYS A 1 90 ? 3.445 2.754 -19.619 1.00 98.19 90 LYS A N 1
ATOM 753 C CA . LYS A 1 90 ? 3.040 3.663 -18.535 1.00 98.19 90 LYS A CA 1
ATOM 754 C C . LYS A 1 90 ? 1.624 3.368 -18.064 1.00 98.19 90 LYS A C 1
ATOM 756 O O . LYS A 1 90 ? 1.417 3.207 -16.870 1.00 98.19 90 LYS A O 1
ATOM 761 N N . ARG A 1 91 ? 0.666 3.212 -18.981 1.00 98.44 91 ARG A N 1
ATOM 762 C CA . ARG A 1 91 ? -0.733 2.921 -18.641 1.00 98.44 91 ARG A CA 1
ATOM 763 C C . ARG A 1 91 ? -0.878 1.601 -17.883 1.00 98.44 91 ARG A C 1
ATOM 765 O O . ARG A 1 91 ? -1.651 1.528 -16.931 1.00 98.44 91 ARG A O 1
ATOM 772 N N . ILE A 1 92 ? -0.155 0.557 -18.294 1.00 98.19 92 ILE A N 1
ATOM 773 C CA . ILE A 1 92 ? -0.158 -0.735 -17.591 1.00 98.19 92 ILE A CA 1
ATOM 774 C C . ILE A 1 92 ? 0.411 -0.566 -16.181 1.00 98.19 92 ILE A C 1
ATOM 776 O O . ILE A 1 92 ? -0.213 -1.007 -15.218 1.00 98.19 92 ILE A O 1
ATOM 780 N N . MET A 1 93 ? 1.556 0.107 -16.063 1.00 97.25 93 MET A N 1
ATOM 781 C CA . MET A 1 93 ? 2.216 0.347 -14.783 1.00 97.25 93 MET A CA 1
ATOM 782 C C . MET A 1 93 ? 1.348 1.187 -13.837 1.00 97.25 93 MET A C 1
ATOM 784 O O . MET A 1 93 ? 1.175 0.818 -12.680 1.00 97.25 93 MET A O 1
ATOM 788 N N . GLU A 1 94 ? 0.756 2.278 -14.324 1.00 97.44 94 GLU A N 1
ATOM 789 C CA . GLU A 1 94 ? -0.148 3.139 -13.555 1.00 97.44 94 GLU A CA 1
ATOM 790 C C . GLU A 1 94 ? -1.378 2.371 -13.075 1.00 97.44 94 GLU A C 1
ATOM 792 O O . GLU A 1 94 ? -1.745 2.470 -11.906 1.00 97.44 94 GLU A O 1
ATOM 797 N N . LYS A 1 95 ? -1.990 1.557 -13.944 1.00 98.25 95 LYS A N 1
ATOM 798 C CA . LYS A 1 95 ? -3.134 0.724 -13.563 1.00 98.25 95 LYS A CA 1
ATOM 799 C C . LYS A 1 95 ? -2.765 -0.262 -12.453 1.00 98.25 95 LYS A C 1
ATOM 801 O O . LYS A 1 95 ? -3.499 -0.362 -11.476 1.00 98.25 95 LYS A O 1
ATOM 806 N N . GLN A 1 96 ? -1.639 -0.963 -12.594 1.00 97.69 96 GLN A N 1
ATOM 807 C CA . GLN A 1 96 ? -1.161 -1.909 -11.581 1.00 97.69 96 GLN A CA 1
ATOM 808 C C . GLN A 1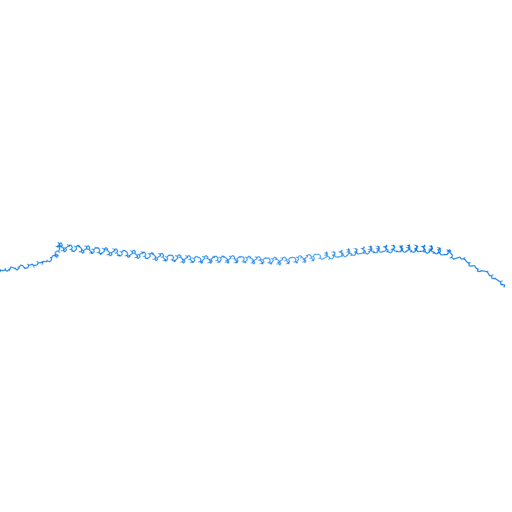 96 ? -0.854 -1.212 -10.252 1.00 97.69 96 GLN A C 1
ATOM 810 O O . GLN A 1 96 ? -1.218 -1.720 -9.195 1.00 97.69 96 GLN A O 1
ATOM 815 N N . LEU A 1 97 ? -0.229 -0.034 -10.300 1.00 97.81 97 LEU A N 1
ATOM 816 C CA . LEU A 1 97 ? 0.080 0.748 -9.107 1.00 97.81 97 LEU A CA 1
ATOM 817 C C . LEU A 1 97 ? -1.190 1.213 -8.384 1.00 97.81 97 LEU A C 1
ATOM 819 O O . LEU A 1 97 ? -1.267 1.108 -7.162 1.00 97.81 97 LEU A O 1
ATOM 823 N N . LEU A 1 98 ? -2.185 1.716 -9.120 1.00 98.06 98 LEU A N 1
ATOM 824 C CA . LEU A 1 98 ? -3.457 2.149 -8.540 1.00 98.06 98 LEU A CA 1
ATOM 825 C C . LEU A 1 98 ? -4.226 0.982 -7.912 1.00 98.06 98 LEU A C 1
ATOM 827 O O . LEU A 1 98 ? -4.746 1.129 -6.809 1.00 98.06 98 LEU A O 1
ATOM 831 N N . GLU A 1 99 ? -4.263 -0.171 -8.582 1.00 98.06 99 GLU A N 1
ATOM 832 C CA . GLU A 1 99 ? -4.913 -1.381 -8.069 1.00 98.06 99 GLU A CA 1
ATOM 833 C C . GLU A 1 99 ? -4.242 -1.880 -6.780 1.00 98.06 99 GLU A C 1
ATOM 835 O O . GLU A 1 99 ? -4.924 -2.193 -5.802 1.00 98.06 99 GLU A O 1
ATOM 840 N N . GLU A 1 100 ? -2.908 -1.887 -6.735 1.00 97.81 100 GLU A N 1
ATOM 841 C CA . GLU A 1 100 ? -2.154 -2.273 -5.539 1.00 97.81 100 GLU A CA 1
ATOM 842 C C . GLU A 1 100 ? -2.376 -1.285 -4.382 1.00 97.81 100 GLU A C 1
ATOM 844 O O . GLU A 1 100 ? -2.615 -1.702 -3.249 1.00 97.81 100 GLU A O 1
ATOM 849 N N . LEU A 1 101 ? -2.378 0.025 -4.655 1.00 97.88 101 LEU A N 1
ATOM 850 C CA . LEU A 1 101 ? -2.668 1.049 -3.646 1.00 97.88 101 LEU A CA 1
ATOM 851 C C . LEU A 1 101 ? -4.091 0.928 -3.090 1.00 97.88 101 LEU A C 1
ATOM 853 O O . LEU A 1 101 ? -4.297 1.044 -1.880 1.00 97.88 101 LEU A O 1
ATOM 857 N N . GLU A 1 102 ? -5.081 0.687 -3.951 1.00 97.44 102 GLU A N 1
ATOM 858 C CA . GLU A 1 102 ? -6.462 0.489 -3.516 1.00 97.44 102 GLU A CA 1
ATOM 859 C C . GLU A 1 102 ? -6.589 -0.768 -2.649 1.00 97.44 102 GLU A C 1
ATOM 861 O O . GLU A 1 102 ? -7.199 -0.720 -1.577 1.00 97.44 102 GLU A O 1
ATOM 866 N N . ARG A 1 103 ? -5.947 -1.867 -3.055 1.00 98.19 103 ARG A N 1
ATOM 867 C CA . ARG A 1 103 ? -5.911 -3.113 -2.285 1.00 98.19 103 ARG A CA 1
ATOM 868 C C . ARG A 1 103 ? -5.281 -2.912 -0.909 1.00 98.19 103 ARG A C 1
ATOM 870 O O . ARG A 1 103 ? -5.845 -3.364 0.087 1.00 98.19 103 ARG A O 1
ATOM 877 N N . GLN A 1 104 ? -4.144 -2.221 -0.839 1.00 97.75 104 GLN A N 1
ATOM 878 C CA . GLN A 1 104 ? -3.467 -1.917 0.424 1.00 97.75 104 GLN A CA 1
ATOM 879 C C . GLN A 1 104 ? -4.345 -1.061 1.335 1.00 97.75 104 GLN A C 1
ATOM 881 O O . GLN A 1 104 ? -4.525 -1.400 2.504 1.00 97.75 104 GLN A O 1
ATOM 886 N N . ARG A 1 105 ? -4.979 -0.016 0.792 1.00 98.06 105 ARG A N 1
ATOM 887 C CA . ARG A 1 105 ? -5.908 0.832 1.546 1.00 98.06 105 ARG A CA 1
ATOM 888 C C . ARG A 1 105 ? -7.099 0.040 2.087 1.00 98.06 105 ARG A C 1
ATOM 890 O O . ARG A 1 105 ? -7.491 0.227 3.236 1.00 98.06 105 ARG A O 1
ATOM 897 N N . GLN A 1 106 ? -7.693 -0.835 1.276 1.00 97.88 106 GLN A N 1
ATOM 898 C CA . GLN A 1 106 ? -8.804 -1.683 1.714 1.00 97.88 106 GLN A CA 1
ATOM 899 C C . GLN A 1 106 ? -8.366 -2.667 2.805 1.00 97.88 106 GLN A C 1
ATOM 901 O O . GLN A 1 106 ? -9.083 -2.836 3.791 1.00 97.88 106 GLN A O 1
ATOM 906 N N . ALA A 1 107 ? -7.184 -3.274 2.666 1.00 97.94 107 ALA A N 1
ATOM 907 C CA . ALA A 1 107 ? -6.623 -4.176 3.667 1.00 97.94 107 ALA A CA 1
ATOM 908 C C . ALA A 1 107 ? -6.332 -3.456 4.993 1.00 97.94 107 ALA A C 1
ATOM 910 O O . ALA A 1 107 ? -6.655 -3.984 6.056 1.00 97.94 107 ALA A O 1
ATOM 911 N N . GLU A 1 108 ? -5.784 -2.242 4.944 1.00 97.62 108 GLU A N 1
ATOM 912 C CA . GLU A 1 108 ? -5.525 -1.422 6.129 1.00 97.62 108 GLU A CA 1
ATOM 913 C C . GLU A 1 108 ? -6.827 -1.041 6.844 1.00 97.62 108 GLU A C 1
ATOM 915 O O . GLU A 1 108 ? -6.948 -1.242 8.052 1.00 97.62 108 GLU A O 1
ATOM 920 N N . LEU A 1 109 ? -7.838 -0.582 6.100 1.00 98.00 109 LEU A N 1
ATOM 921 C CA . LEU A 1 109 ? -9.154 -0.265 6.661 1.00 98.00 109 LEU A CA 1
ATOM 922 C C . LEU A 1 109 ? -9.834 -1.498 7.268 1.00 98.00 109 LEU A C 1
ATOM 924 O O . LEU A 1 109 ? -10.444 -1.403 8.332 1.00 98.00 109 LEU A O 1
ATOM 928 N N . ALA A 1 110 ? -9.739 -2.657 6.613 1.00 97.94 110 ALA A N 1
ATOM 929 C CA . ALA A 1 110 ? -10.280 -3.906 7.139 1.00 97.94 110 ALA A CA 1
ATOM 930 C C . ALA A 1 110 ? -9.552 -4.339 8.420 1.00 97.94 110 ALA A C 1
ATOM 932 O O . ALA A 1 110 ? -10.201 -4.709 9.397 1.00 97.94 110 ALA A O 1
ATOM 933 N N . ALA A 1 111 ? -8.221 -4.235 8.451 1.00 97.81 111 ALA A N 1
ATOM 934 C CA . ALA A 1 111 ? -7.425 -4.539 9.634 1.00 97.81 111 ALA A CA 1
ATOM 935 C C . ALA A 1 111 ? -7.736 -3.583 10.795 1.00 97.81 111 ALA A C 1
ATOM 937 O O . ALA A 1 111 ? -7.826 -4.021 11.941 1.00 97.81 111 ALA A O 1
ATOM 938 N N . GLN A 1 112 ? -7.933 -2.293 10.514 1.00 97.38 112 GLN A N 1
ATOM 939 C CA . GLN A 1 112 ? -8.322 -1.311 11.522 1.00 97.38 112 GLN A CA 1
ATOM 940 C C . GLN A 1 112 ? -9.703 -1.627 12.105 1.00 97.38 112 GLN A C 1
ATOM 942 O O . GLN A 1 112 ? -9.842 -1.671 13.324 1.00 97.38 112 GLN A O 1
ATOM 947 N N . LYS A 1 113 ? -10.694 -1.921 11.254 1.00 97.94 113 LYS A N 1
ATOM 948 C CA . LYS A 1 113 ? -12.037 -2.321 11.699 1.00 97.94 113 LYS A CA 1
ATOM 949 C C . LYS A 1 113 ? -12.013 -3.597 12.532 1.00 97.94 113 LYS A C 1
ATOM 951 O O . LYS A 1 113 ? -12.625 -3.632 13.588 1.00 97.94 113 LYS A O 1
ATOM 956 N N . ALA A 1 114 ? -11.263 -4.612 12.104 1.00 98.00 114 ALA A N 1
ATOM 957 C CA . ALA A 1 114 ? -11.138 -5.859 12.855 1.00 98.00 114 ALA A CA 1
ATOM 958 C C . ALA A 1 114 ? -10.533 -5.631 14.252 1.00 98.00 114 ALA A C 1
ATOM 960 O O . ALA A 1 114 ? -11.006 -6.202 15.230 1.00 98.00 114 ALA A O 1
ATOM 961 N N . ARG A 1 115 ? -9.521 -4.758 14.364 1.00 97.88 115 ARG A N 1
ATOM 962 C CA . ARG A 1 115 ? -8.937 -4.377 15.660 1.00 97.88 115 ARG A CA 1
ATOM 963 C C . ARG A 1 115 ? -9.925 -3.614 16.538 1.00 97.88 115 ARG A C 1
ATOM 965 O O . ARG A 1 115 ? -9.990 -3.878 17.733 1.00 97.88 115 ARG A O 1
ATOM 972 N N . GLU A 1 116 ? -10.682 -2.685 15.959 1.00 97.25 116 GLU A N 1
ATOM 973 C CA . GLU A 1 116 ? -11.709 -1.929 16.680 1.00 97.25 116 GLU A CA 1
ATOM 974 C C . GLU A 1 116 ? -12.831 -2.847 17.185 1.00 97.25 116 GLU A C 1
ATOM 976 O O . GLU A 1 116 ? -13.237 -2.745 18.340 1.00 97.25 116 GLU A O 1
ATOM 981 N N . GLU A 1 117 ? -13.294 -3.787 16.358 1.00 97.62 117 GLU A N 1
ATOM 982 C CA . GLU A 1 117 ? -14.285 -4.796 16.743 1.00 97.62 117 GLU A CA 1
ATOM 983 C C . GLU A 1 117 ? -13.764 -5.718 17.850 1.00 97.62 117 GLU A C 1
ATOM 985 O O . GLU A 1 117 ? -14.487 -5.986 18.808 1.00 97.62 117 GLU A O 1
ATOM 990 N N . GLU A 1 118 ? -12.506 -6.163 17.771 1.00 97.31 118 GLU A N 1
ATOM 991 C CA . GLU A 1 118 ? -11.881 -6.975 18.817 1.00 97.31 118 GLU A CA 1
ATOM 992 C C . GLU A 1 118 ? -11.766 -6.202 20.140 1.00 97.31 118 GLU A C 1
ATOM 994 O O . GLU A 1 118 ? -12.070 -6.735 21.209 1.00 97.31 118 GLU A O 1
ATOM 999 N N . GLU A 1 119 ? -11.350 -4.935 20.092 1.00 97.25 119 GLU A N 1
ATOM 1000 C CA . GLU A 1 119 ? -11.268 -4.092 21.285 1.00 97.25 119 GLU A CA 1
AT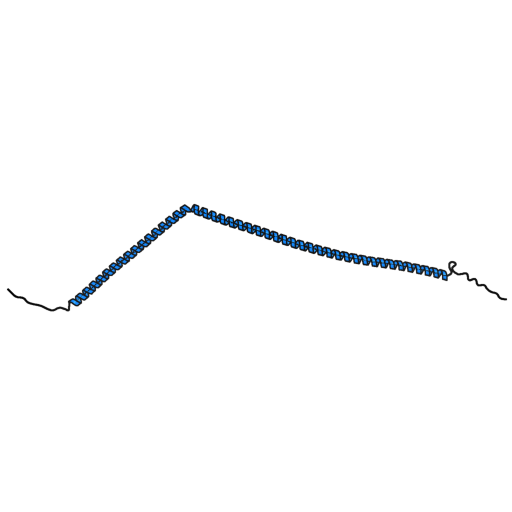OM 1001 C C . GLU A 1 119 ? -12.654 -3.831 21.878 1.00 97.25 119 GLU A C 1
ATOM 1003 O O . GLU A 1 119 ? -12.837 -3.911 23.095 1.00 97.25 119 GLU A O 1
ATOM 1008 N N . ARG A 1 120 ? -13.649 -3.573 21.028 1.00 98.00 120 ARG A N 1
ATOM 1009 C CA . ARG A 1 120 ? -15.036 -3.410 21.450 1.00 98.00 120 ARG A CA 1
ATOM 1010 C C . ARG A 1 120 ? -15.569 -4.680 22.107 1.00 98.00 120 ARG A C 1
ATOM 1012 O O . ARG A 1 120 ? -16.130 -4.588 23.193 1.00 98.00 120 ARG A O 1
ATOM 1019 N N . ALA A 1 121 ? -15.342 -5.847 21.509 1.00 97.81 121 ALA A N 1
ATOM 1020 C CA . ALA A 1 121 ? -15.755 -7.126 22.078 1.00 97.81 121 ALA A CA 1
ATOM 1021 C C . ALA A 1 121 ? -15.118 -7.364 23.457 1.00 97.81 121 ALA A C 1
ATOM 1023 O O . ALA A 1 121 ? -15.815 -7.737 24.398 1.00 97.81 121 ALA A O 1
ATOM 1024 N N . LYS A 1 122 ? -13.821 -7.060 23.614 1.00 97.81 122 LYS A N 1
ATOM 1025 C CA . LYS A 1 122 ? -13.133 -7.135 24.915 1.00 97.81 122 LYS A CA 1
ATOM 1026 C C . LYS A 1 122 ? -13.731 -6.177 25.942 1.00 97.81 122 LYS A C 1
ATOM 1028 O O . LYS A 1 122 ? -13.877 -6.545 27.103 1.00 97.81 122 LYS A O 1
ATOM 1033 N N . ARG A 1 123 ? -14.079 -4.949 25.543 1.00 97.81 123 ARG A N 1
ATOM 1034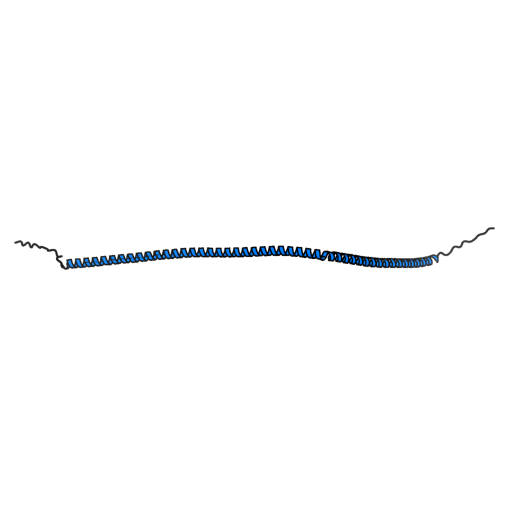 C CA . ARG A 1 123 ? -14.726 -3.973 26.436 1.00 97.81 123 ARG A CA 1
ATOM 1035 C C . ARG A 1 123 ? -16.107 -4.450 26.880 1.00 97.81 123 ARG A C 1
ATOM 1037 O O . ARG A 1 123 ? -16.387 -4.407 28.071 1.00 97.81 123 ARG A O 1
ATOM 1044 N N . GLU A 1 124 ? -16.920 -4.952 25.954 1.00 97.50 124 GLU A N 1
ATOM 1045 C CA . GLU A 1 124 ? -18.246 -5.507 26.257 1.00 97.50 124 GLU A CA 1
ATOM 1046 C C . GLU A 1 124 ? -18.148 -6.738 27.177 1.00 97.50 124 GLU A C 1
ATOM 1048 O O . GLU A 1 124 ? -18.951 -6.898 28.095 1.00 97.50 124 GLU A O 1
ATOM 1053 N N . GLU A 1 125 ? -17.145 -7.600 26.986 1.00 97.56 125 GLU A N 1
ATOM 1054 C CA . GLU A 1 125 ? -16.892 -8.738 27.876 1.00 97.56 125 GLU A CA 1
ATOM 1055 C C . GLU A 1 125 ? -16.484 -8.287 29.286 1.00 97.56 125 GLU A C 1
ATOM 1057 O O . GLU A 1 125 ? -17.029 -8.779 30.276 1.00 97.56 125 GLU A O 1
ATOM 1062 N N . LEU A 1 126 ? -15.574 -7.314 29.392 1.00 97.38 126 LEU A N 1
ATOM 1063 C CA . LEU A 1 126 ? -15.172 -6.745 30.679 1.00 97.38 126 LEU A CA 1
ATOM 1064 C C . LEU A 1 126 ? -16.347 -6.080 31.402 1.00 97.38 126 LEU A C 1
ATOM 1066 O O . LEU A 1 126 ? -16.494 -6.259 32.609 1.00 97.38 126 LEU A O 1
ATOM 1070 N N . GLU A 1 127 ? -17.199 -5.353 30.681 1.00 97.31 127 GLU A N 1
ATOM 1071 C CA . GLU A 1 127 ? -18.400 -4.732 31.240 1.00 97.31 127 GLU A CA 1
ATOM 1072 C C . GLU A 1 127 ? -19.362 -5.785 31.800 1.00 97.31 127 GLU A C 1
ATOM 1074 O O . GLU A 1 127 ? -19.777 -5.671 32.953 1.00 97.31 127 GLU A O 1
ATOM 1079 N N . ARG A 1 128 ? -19.616 -6.878 31.067 1.00 98.12 128 ARG A N 1
ATOM 1080 C CA . ARG A 1 128 ? -20.428 -8.002 31.570 1.00 98.12 128 ARG A CA 1
ATOM 1081 C C . ARG A 1 128 ? -19.855 -8.613 32.846 1.00 98.12 128 ARG A C 1
ATOM 1083 O O . ARG A 1 128 ? -20.603 -8.888 33.783 1.00 98.12 128 ARG A O 1
ATOM 1090 N N . ILE A 1 129 ? -18.537 -8.819 32.902 1.00 97.75 129 ILE A N 1
ATOM 1091 C CA . ILE A 1 129 ? -17.871 -9.359 34.097 1.00 97.75 129 ILE A CA 1
ATOM 1092 C C . ILE A 1 129 ? -18.035 -8.400 35.283 1.00 97.75 129 ILE A C 1
ATOM 1094 O O . ILE A 1 129 ? -18.310 -8.845 36.400 1.00 97.75 129 ILE A O 1
ATOM 1098 N N . LEU A 1 130 ? -17.883 -7.091 35.060 1.00 96.62 130 LEU A N 1
ATOM 1099 C CA . LEU A 1 130 ? -18.058 -6.078 36.101 1.00 96.62 130 LEU A CA 1
ATOM 1100 C C . LEU A 1 130 ? -19.507 -6.008 36.589 1.00 96.62 130 LEU A C 1
ATOM 1102 O O . LEU A 1 130 ? -19.729 -5.949 37.797 1.00 96.62 130 LEU A O 1
ATOM 1106 N N . GLU A 1 131 ? -20.488 -6.058 35.690 1.00 97.50 131 GLU A N 1
ATOM 1107 C CA . GLU A 1 131 ? -21.907 -6.114 36.049 1.00 97.50 131 GLU A CA 1
ATOM 1108 C C . GLU A 1 131 ? -22.232 -7.354 36.884 1.00 97.50 131 GLU A C 1
ATOM 1110 O O . GLU A 1 131 ? -22.879 -7.246 37.928 1.00 97.50 131 GLU A O 1
ATOM 1115 N N . GLU A 1 132 ? -21.745 -8.530 36.479 1.00 97.44 132 GLU A N 1
ATOM 1116 C CA . GLU A 1 132 ? -21.958 -9.768 37.227 1.00 97.44 132 GLU A CA 1
ATOM 1117 C C . GLU A 1 132 ? -21.292 -9.710 38.611 1.00 97.44 132 GLU A C 1
ATOM 1119 O O . GLU A 1 132 ? -21.875 -10.145 39.609 1.00 97.44 132 GLU A O 1
ATOM 1124 N N . ASN A 1 133 ? -20.088 -9.139 38.698 1.00 97.81 133 ASN A N 1
ATOM 1125 C CA . ASN A 1 133 ? -19.389 -8.950 39.965 1.00 97.81 133 ASN A CA 1
ATOM 1126 C C . ASN A 1 133 ? -20.153 -7.989 40.884 1.00 97.81 133 ASN A C 1
ATOM 1128 O O . ASN A 1 133 ? -20.460 -8.340 42.023 1.00 97.81 133 ASN A O 1
ATOM 1132 N N . ASN A 1 134 ? -20.553 -6.827 40.366 1.00 96.69 134 ASN A N 1
ATOM 1133 C CA . ASN A 1 134 ? -21.335 -5.842 41.106 1.00 96.69 134 ASN A CA 1
ATOM 1134 C C . ASN A 1 134 ? -22.664 -6.428 41.588 1.00 96.69 134 ASN A C 1
ATOM 1136 O O . ASN A 1 134 ? -23.054 -6.207 42.734 1.00 96.69 134 ASN A O 1
ATOM 1140 N N . ARG A 1 135 ? -23.334 -7.233 40.756 1.00 97.81 135 ARG A N 1
ATOM 1141 C CA . ARG A 1 135 ? -24.553 -7.945 41.145 1.00 97.81 135 ARG A CA 1
ATOM 1142 C C . ARG A 1 135 ? -24.297 -8.915 42.296 1.00 97.81 135 ARG A C 1
ATOM 1144 O O . ARG A 1 135 ? -25.051 -8.903 43.264 1.00 97.81 135 ARG A O 1
ATOM 1151 N N . LYS A 1 136 ? -23.224 -9.709 42.239 1.00 97.81 136 LYS A N 1
ATOM 1152 C CA . LYS A 1 136 ? -22.843 -10.619 43.335 1.00 97.81 136 LYS A CA 1
ATOM 1153 C C . LYS A 1 136 ? -22.541 -9.860 44.628 1.00 97.81 136 LYS A C 1
ATOM 1155 O O . LYS A 1 136 ? -22.964 -10.302 45.694 1.00 97.81 136 LYS A O 1
ATOM 1160 N N . ILE A 1 137 ? -21.856 -8.716 44.547 1.00 97.12 137 ILE A N 1
ATOM 1161 C CA . ILE A 1 137 ? -21.601 -7.855 45.711 1.00 97.12 137 ILE A CA 1
ATOM 1162 C C . ILE A 1 137 ? -22.921 -7.328 46.281 1.00 97.12 137 ILE A C 1
ATOM 1164 O O . ILE A 1 137 ? -23.142 -7.438 47.486 1.00 97.12 137 ILE A O 1
ATOM 1168 N N . ALA A 1 138 ? -23.808 -6.799 45.438 1.00 96.56 138 ALA A N 1
ATOM 1169 C CA . ALA A 1 138 ? -25.099 -6.268 45.866 1.00 96.56 138 ALA A CA 1
ATOM 1170 C C . ALA A 1 138 ? -25.977 -7.351 46.514 1.00 96.56 138 ALA A C 1
ATOM 1172 O O . ALA A 1 138 ? -26.553 -7.124 47.576 1.00 96.56 138 ALA A O 1
ATOM 1173 N N . GLU A 1 139 ? -26.031 -8.551 45.930 1.00 97.06 139 GLU A N 1
ATOM 1174 C CA . GLU A 1 139 ? -26.754 -9.694 46.497 1.00 97.06 139 GLU A CA 1
ATOM 1175 C C . GLU A 1 139 ? -26.161 -10.137 47.845 1.00 97.06 139 GLU A C 1
ATOM 1177 O O . GLU A 1 139 ? -26.907 -10.419 48.785 1.00 97.06 139 GLU A O 1
ATOM 1182 N N . ALA A 1 140 ? -24.831 -10.165 47.980 1.00 97.12 140 ALA A N 1
ATOM 1183 C CA . ALA A 1 140 ? -24.170 -10.479 49.247 1.00 97.12 140 ALA A CA 1
ATOM 1184 C C . ALA A 1 140 ? -24.451 -9.416 50.322 1.00 97.12 140 ALA A C 1
ATOM 1186 O O . ALA A 1 140 ? -24.774 -9.759 51.459 1.00 97.12 140 ALA A O 1
ATOM 1187 N N . GLN A 1 141 ? -24.387 -8.131 49.965 1.00 95.56 141 GLN A N 1
ATOM 1188 C CA . GLN A 1 141 ? -24.717 -7.025 50.867 1.00 95.56 141 GLN A CA 1
ATOM 1189 C C . GLN A 1 141 ? -26.187 -7.059 51.300 1.00 95.56 141 GLN A C 1
ATOM 1191 O O . GLN A 1 141 ? -26.473 -6.866 52.479 1.00 95.56 141 GLN A O 1
ATOM 1196 N N . ALA A 1 142 ? -27.111 -7.359 50.383 1.00 97.25 142 ALA A N 1
ATOM 1197 C CA . ALA A 1 142 ? -28.532 -7.489 50.691 1.00 97.25 142 ALA A CA 1
ATOM 1198 C C . ALA A 1 142 ? -28.801 -8.635 51.678 1.00 97.25 142 ALA A C 1
ATOM 1200 O O . ALA A 1 142 ? -29.528 -8.439 52.650 1.00 97.25 142 ALA A O 1
ATOM 1201 N N . LYS A 1 143 ? -28.164 -9.799 51.486 1.00 97.25 143 LYS A N 1
ATOM 1202 C CA . LYS A 1 143 ? -28.265 -10.930 52.425 1.00 97.25 143 LYS A CA 1
ATOM 1203 C C . LYS A 1 143 ? -27.729 -10.578 53.810 1.00 97.25 143 LYS A C 1
ATOM 1205 O O . LYS A 1 143 ? -28.398 -10.846 54.802 1.00 97.25 143 LYS A O 1
ATOM 1210 N N . LEU A 1 144 ? -26.561 -9.938 53.881 1.00 95.75 144 LEU A N 1
ATOM 1211 C CA . LEU A 1 144 ? -25.986 -9.490 55.153 1.00 95.75 144 LEU A CA 1
ATOM 1212 C C . LEU A 1 144 ? -26.896 -8.477 55.861 1.00 95.75 144 LEU A C 1
ATOM 1214 O O . LEU A 1 144 ? -27.084 -8.566 57.072 1.00 95.75 144 LEU A O 1
ATOM 1218 N N . ALA A 1 145 ? -27.487 -7.537 55.122 1.00 96.06 145 ALA A N 1
ATOM 1219 C CA . ALA A 1 145 ? -28.440 -6.580 55.677 1.00 96.06 145 ALA A CA 1
ATOM 1220 C C . ALA A 1 145 ? -29.715 -7.273 56.193 1.00 96.06 145 ALA A C 1
ATOM 1222 O O . ALA A 1 145 ? -30.195 -6.945 57.277 1.00 96.06 145 ALA A O 1
ATOM 1223 N N . GLU A 1 146 ? -30.240 -8.260 55.463 1.00 95.06 146 GLU A N 1
ATOM 1224 C CA . GLU A 1 146 ? -31.398 -9.053 55.888 1.00 95.06 146 GLU A CA 1
ATOM 1225 C C . GLU A 1 146 ? -31.106 -9.849 57.171 1.00 95.06 146 GLU A C 1
ATOM 1227 O O . GLU A 1 146 ? -31.922 -9.865 58.093 1.00 95.06 146 GLU A O 1
ATOM 1232 N N . GLU A 1 147 ? -29.931 -10.474 57.270 1.00 95.19 147 GLU A N 1
ATOM 1233 C CA . GLU A 1 147 ? -29.494 -11.176 58.482 1.00 95.19 147 GLU A CA 1
ATOM 1234 C C . GLU A 1 147 ? -29.355 -10.225 59.677 1.00 95.19 147 GLU A C 1
ATOM 1236 O O . GLU A 1 147 ? -29.847 -10.530 60.766 1.00 95.19 147 GLU A O 1
ATOM 1241 N N . GLN A 1 148 ? -28.758 -9.044 59.482 1.00 95.31 148 GLN A N 1
ATOM 1242 C CA . GLN A 1 148 ? -28.665 -8.027 60.532 1.00 95.31 148 GLN A CA 1
ATOM 1243 C C . GLN A 1 148 ? -30.049 -7.576 61.015 1.00 95.31 148 GLN A C 1
ATOM 1245 O O . GLN A 1 148 ? -30.270 -7.469 62.222 1.00 95.31 148 GLN A O 1
ATOM 1250 N N . LEU A 1 149 ? -30.998 -7.358 60.098 1.00 95.44 149 LEU A N 1
ATOM 1251 C CA . LEU A 1 149 ? -32.374 -7.004 60.452 1.00 95.44 149 LEU A CA 1
ATOM 1252 C C . LEU A 1 149 ? -33.060 -8.115 61.259 1.00 95.44 149 LEU A C 1
ATOM 1254 O O . LEU A 1 149 ? -33.671 -7.814 62.285 1.00 95.44 149 LEU A O 1
ATOM 1258 N N . LYS A 1 150 ? -32.904 -9.388 60.868 1.00 95.88 150 LYS A N 1
ATOM 1259 C CA . LYS A 1 150 ? -33.447 -10.535 61.623 1.00 95.88 150 LYS A CA 1
ATOM 1260 C C . LYS A 1 150 ? -32.902 -10.594 63.049 1.00 95.88 150 LYS A C 1
ATOM 1262 O O . LYS A 1 150 ? -33.678 -10.773 63.984 1.00 95.88 150 LYS A O 1
ATOM 1267 N N . ILE A 1 151 ? -31.596 -10.382 63.229 1.00 94.88 151 ILE A N 1
ATOM 1268 C CA . ILE A 1 151 ? -30.968 -10.348 64.559 1.00 94.88 151 ILE A CA 1
ATOM 1269 C C . ILE A 1 151 ? -31.563 -9.220 65.413 1.00 94.88 151 ILE A C 1
ATOM 1271 O O . ILE A 1 151 ? -31.876 -9.431 66.585 1.00 94.88 151 ILE A O 1
ATOM 1275 N N . VAL A 1 152 ? -31.750 -8.027 64.842 1.00 95.44 152 VAL A N 1
ATOM 1276 C CA . VAL A 1 152 ? -32.339 -6.883 65.558 1.00 95.44 152 VAL A CA 1
ATOM 1277 C C . VAL A 1 152 ? -33.800 -7.148 65.936 1.00 95.44 152 VAL A C 1
ATOM 1279 O O . VAL A 1 152 ? -34.205 -6.858 67.064 1.00 95.44 152 VAL A O 1
ATOM 1282 N N . GLU A 1 153 ? -34.596 -7.728 65.036 1.00 93.81 153 GLU A N 1
ATOM 1283 C CA . GLU A 1 153 ? -35.978 -8.125 65.332 1.00 93.81 153 GLU A CA 1
ATOM 1284 C C . GLU A 1 153 ? -36.054 -9.183 66.438 1.00 93.81 153 GLU A C 1
ATOM 1286 O O . GLU A 1 153 ? -36.909 -9.097 67.323 1.00 93.81 153 GLU A O 1
ATOM 1291 N N . GLU A 1 154 ? -35.154 -10.164 66.424 1.00 94.44 154 GLU A N 1
ATOM 1292 C CA . GLU A 1 154 ? -35.084 -11.199 67.451 1.00 94.44 154 GLU A CA 1
ATOM 1293 C C . GLU A 1 154 ? -34.673 -10.619 68.810 1.00 94.44 154 GLU A C 1
ATOM 1295 O O . GLU A 1 154 ? -35.331 -10.885 69.819 1.00 94.44 154 GLU A O 1
ATOM 1300 N N . GLN A 1 155 ? -33.676 -9.727 68.847 1.00 92.25 155 GLN A N 1
ATOM 1301 C CA . GLN A 1 155 ? -33.323 -8.992 70.065 1.00 92.25 155 GLN A CA 1
ATOM 1302 C C . GLN A 1 155 ? -34.497 -8.168 70.603 1.00 92.25 155 GLN A C 1
ATOM 1304 O O . GLN A 1 155 ? -34.724 -8.141 71.817 1.00 92.25 155 GLN A O 1
ATOM 1309 N N . ARG A 1 156 ? -35.277 -7.532 69.720 1.00 95.00 156 ARG A N 1
ATOM 1310 C CA . ARG A 1 156 ? -36.484 -6.794 70.108 1.00 95.00 156 ARG A CA 1
ATOM 1311 C C . ARG A 1 156 ? -37.535 -7.716 70.730 1.00 95.00 156 ARG A C 1
ATOM 1313 O O . ARG A 1 156 ? -38.071 -7.371 71.781 1.00 95.00 156 ARG A O 1
ATOM 1320 N N . LYS A 1 157 ? -37.793 -8.889 70.141 1.00 95.50 157 LYS A N 1
ATOM 1321 C CA . LYS A 1 157 ? -38.725 -9.889 70.699 1.00 95.50 157 LYS A CA 1
ATOM 1322 C C . LYS A 1 157 ? -38.278 -10.380 72.073 1.00 95.50 157 LYS A C 1
ATOM 1324 O O . LYS A 1 157 ? -39.072 -10.350 73.008 1.00 95.50 157 LYS A O 1
ATOM 1329 N N . ILE A 1 158 ? -37.002 -10.741 72.223 1.00 94.06 158 ILE A N 1
ATOM 1330 C CA . ILE A 1 158 ? -36.435 -11.166 73.513 1.00 94.06 158 ILE A CA 1
ATOM 1331 C C . ILE A 1 158 ? -36.594 -10.059 74.562 1.00 94.06 158 ILE A C 1
ATOM 1333 O O . ILE A 1 158 ? -36.918 -10.332 75.719 1.00 94.06 158 ILE A O 1
ATOM 1337 N N . HIS A 1 159 ? -36.373 -8.800 74.179 1.00 92.50 159 HIS A N 1
ATOM 1338 C CA . HIS A 1 159 ? -36.543 -7.673 75.089 1.00 92.50 159 HIS A CA 1
ATOM 1339 C C . HIS A 1 159 ? -38.010 -7.476 75.501 1.00 92.50 159 HIS A C 1
ATOM 1341 O O . HIS A 1 159 ? -38.292 -7.311 76.688 1.00 92.50 159 HIS A O 1
ATOM 1347 N N . GLU A 1 160 ? -38.951 -7.553 74.556 1.00 93.19 160 GLU A N 1
ATOM 1348 C CA . GLU A 1 160 ? -40.390 -7.492 74.841 1.00 93.19 160 GLU A CA 1
ATOM 1349 C C . GLU A 1 160 ? -40.849 -8.641 75.758 1.00 93.19 160 GLU A C 1
ATOM 1351 O O . GLU A 1 160 ? -41.601 -8.408 76.708 1.00 93.19 160 GLU A O 1
ATOM 1356 N N . GLU A 1 161 ? -40.367 -9.866 75.531 1.00 93.31 161 GLU A N 1
ATOM 1357 C CA . GLU A 1 161 ? -40.645 -11.026 76.386 1.00 93.31 161 GLU A CA 1
ATOM 1358 C C . GLU A 1 161 ? -40.071 -10.856 77.794 1.00 93.31 161 GLU A C 1
ATOM 1360 O O . GLU A 1 161 ? -40.787 -11.070 78.774 1.00 93.31 161 GLU A O 1
ATOM 1365 N N . ARG A 1 162 ? -38.819 -10.392 77.920 1.00 92.94 162 ARG A N 1
ATOM 1366 C CA . ARG A 1 162 ? -38.218 -10.071 79.224 1.00 92.94 162 ARG A CA 1
ATOM 1367 C C . ARG A 1 162 ? -39.032 -9.026 79.977 1.00 92.94 162 ARG A C 1
ATOM 1369 O O . ARG A 1 162 ? -39.291 -9.207 81.162 1.00 92.94 162 ARG A O 1
ATOM 1376 N N . MET A 1 163 ? -39.473 -7.964 79.302 1.00 90.19 163 MET A N 1
ATOM 1377 C CA . MET A 1 163 ? -40.291 -6.919 79.920 1.00 90.19 163 MET A CA 1
ATOM 1378 C C . MET A 1 163 ? -41.654 -7.445 80.383 1.00 90.19 163 MET A C 1
ATOM 1380 O O . MET A 1 163 ? -42.106 -7.079 81.468 1.00 90.19 163 MET A O 1
ATOM 1384 N N . LYS A 1 164 ? -42.301 -8.326 79.607 1.00 94.00 164 LYS A N 1
ATOM 1385 C CA . LYS A 1 164 ? -43.546 -8.991 80.029 1.00 94.00 164 LYS A CA 1
ATOM 1386 C C . LYS A 1 164 ? -43.326 -9.882 81.249 1.00 94.00 164 LYS A C 1
ATOM 1388 O O . LYS A 1 164 ? -44.085 -9.770 82.208 1.00 94.00 164 LYS A O 1
ATOM 1393 N N . LEU A 1 165 ? -42.280 -10.707 81.236 1.00 89.62 165 LEU A N 1
ATOM 1394 C CA . LEU A 1 165 ? -41.956 -11.612 82.339 1.00 89.62 165 LEU A CA 1
ATOM 1395 C C . LEU A 1 165 ? -41.622 -10.839 83.626 1.00 89.62 165 LEU A C 1
ATOM 1397 O O . LEU A 1 165 ? -42.059 -11.214 84.711 1.00 89.62 165 LEU A O 1
ATOM 1401 N N . GLU A 1 166 ? -40.895 -9.724 83.508 1.00 90.25 166 GLU A N 1
ATOM 1402 C CA . GLU A 1 166 ? -40.580 -8.822 84.620 1.00 90.25 166 GLU A CA 1
ATOM 1403 C C . GLU A 1 166 ? -41.854 -8.174 85.189 1.00 90.25 166 GLU A C 1
ATOM 1405 O O . GLU A 1 166 ? -42.055 -8.149 86.405 1.00 90.25 166 GLU A O 1
ATOM 1410 N N . GLN A 1 167 ? -42.761 -7.698 84.325 1.00 90.88 167 GLN A N 1
ATOM 1411 C CA . GLN A 1 167 ? -44.058 -7.161 84.752 1.00 90.88 167 GLN A CA 1
ATOM 1412 C C . GLN A 1 167 ? -44.923 -8.220 85.439 1.00 90.88 167 GLN A C 1
ATOM 1414 O O . GLN A 1 167 ? -45.585 -7.915 86.433 1.00 90.88 167 GLN A O 1
ATOM 1419 N N . GLU A 1 168 ? -44.928 -9.451 84.932 1.00 90.25 168 GLU A N 1
ATOM 1420 C CA . GLU A 1 168 ? -45.668 -10.563 85.521 1.00 90.25 168 GLU A CA 1
ATOM 1421 C C . GLU A 1 168 ? -45.093 -10.948 86.888 1.00 90.25 168 GLU A C 1
ATOM 1423 O O . GLU A 1 168 ? -45.846 -11.007 87.860 1.00 90.25 168 GLU A O 1
ATOM 1428 N N . ARG A 1 169 ? -43.762 -11.057 87.015 1.00 87.31 169 ARG A N 1
ATOM 1429 C CA . ARG A 1 169 ? -43.082 -11.231 88.309 1.00 87.31 169 ARG A CA 1
ATOM 1430 C C . ARG A 1 169 ? -43.424 -10.118 89.290 1.00 87.31 169 ARG A C 1
ATOM 1432 O O . ARG A 1 169 ? -43.724 -10.404 90.444 1.00 87.31 169 ARG A O 1
ATOM 1439 N N . GLN A 1 170 ? -43.416 -8.855 88.862 1.00 87.81 170 GLN A N 1
ATOM 1440 C CA . GLN A 1 170 ? -43.795 -7.739 89.734 1.00 87.81 170 GLN A CA 1
ATOM 1441 C C . GLN A 1 170 ? -45.266 -7.800 90.160 1.00 87.81 170 GLN A C 1
ATOM 1443 O O . GLN A 1 170 ? -45.592 -7.423 91.287 1.00 87.81 170 GLN A O 1
ATOM 1448 N N . ARG A 1 171 ? -46.174 -8.245 89.281 1.00 88.31 171 ARG A N 1
ATOM 1449 C CA . ARG A 1 171 ? -47.587 -8.456 89.632 1.00 88.31 171 ARG A CA 1
ATOM 1450 C C . ARG A 1 171 ? -47.736 -9.585 90.644 1.00 88.31 171 ARG A C 1
ATOM 1452 O O . ARG A 1 171 ? -48.353 -9.349 91.677 1.00 88.31 171 ARG A O 1
ATOM 1459 N N . GLN A 1 172 ? -47.107 -10.733 90.398 1.00 86.31 172 GLN A N 1
ATOM 1460 C CA . GLN A 1 172 ? -47.100 -11.871 91.318 1.00 86.31 172 GLN A CA 1
ATOM 1461 C C . GLN A 1 172 ? -46.529 -11.472 92.682 1.00 86.31 172 GLN A C 1
ATOM 1463 O O . GLN A 1 172 ? -47.190 -11.671 93.692 1.00 86.31 172 GLN A O 1
ATOM 1468 N N . GLN A 1 173 ? -45.387 -10.779 92.729 1.00 85.69 173 GLN A N 1
ATOM 1469 C CA . GLN A 1 173 ? -44.818 -10.267 93.982 1.00 85.69 173 GLN A CA 1
ATOM 1470 C C . GLN A 1 173 ? -45.768 -9.309 94.714 1.00 85.69 173 GLN A C 1
ATOM 1472 O O . GLN A 1 173 ? -45.894 -9.380 95.934 1.00 85.69 173 GLN A O 1
ATOM 1477 N N . LYS A 1 174 ? -46.469 -8.416 94.000 1.00 85.50 174 LYS A N 1
ATOM 1478 C CA . LYS A 1 174 ? -47.480 -7.528 94.605 1.00 85.50 174 LYS A CA 1
ATOM 1479 C C . LYS A 1 174 ? -48.690 -8.303 95.132 1.00 85.50 174 LYS A C 1
ATOM 1481 O O . LYS A 1 174 ? -49.248 -7.919 96.160 1.00 85.50 174 LYS A O 1
ATOM 1486 N N . GLU A 1 175 ? -49.124 -9.348 94.435 1.00 83.06 175 GLU A N 1
ATOM 1487 C CA . GLU A 1 175 ? -50.229 -10.219 94.849 1.00 83.06 175 GLU A CA 1
ATOM 1488 C C . GLU A 1 175 ? -49.852 -11.085 96.056 1.00 83.06 175 GLU A C 1
ATOM 1490 O O . GLU A 1 175 ? -50.591 -11.101 97.041 1.00 83.06 175 GLU A O 1
ATOM 1495 N N . GLU A 1 176 ? -48.674 -11.708 96.045 1.00 82.12 176 GLU A N 1
ATOM 1496 C CA . GLU A 1 176 ? -48.093 -12.426 97.183 1.00 82.12 176 GLU A CA 1
ATOM 1497 C C . GLU A 1 176 ? -47.926 -11.500 98.390 1.00 82.12 176 GLU A C 1
ATOM 1499 O O . GLU A 1 176 ? -48.363 -11.828 99.495 1.00 82.12 176 GLU A O 1
ATOM 1504 N N . GLN A 1 177 ? -47.387 -10.293 98.190 1.00 76.50 177 GLN A N 1
ATOM 1505 C CA . GLN A 1 177 ? -47.267 -9.303 99.257 1.00 76.50 177 GLN A CA 1
ATOM 1506 C C . GLN A 1 177 ? -48.646 -8.907 99.799 1.00 76.50 177 GLN A C 1
ATOM 1508 O O . GLN A 1 177 ? -48.802 -8.799 101.011 1.00 76.50 177 GLN A O 1
ATOM 1513 N N . LYS A 1 178 ? -49.676 -8.738 98.956 1.00 77.31 178 LYS A N 1
ATOM 1514 C CA . LYS A 1 178 ? -51.058 -8.485 99.413 1.00 77.31 178 LYS A CA 1
ATOM 1515 C C . LYS A 1 178 ? -51.644 -9.655 100.207 1.00 77.31 178 LYS A C 1
ATOM 1517 O O . LYS A 1 178 ? -52.323 -9.413 101.207 1.00 77.31 178 LYS A O 1
ATOM 1522 N N . MET A 1 179 ? -51.381 -10.893 99.788 1.00 70.88 179 MET A N 1
ATOM 1523 C CA . MET A 1 179 ? -51.792 -12.110 100.495 1.00 70.88 179 MET A CA 1
ATOM 1524 C C . MET A 1 179 ? -51.142 -12.192 101.882 1.00 70.88 179 MET A C 1
ATOM 1526 O O . MET A 1 179 ? -51.855 -12.359 102.870 1.00 70.88 179 MET A O 1
ATOM 1530 N N . ILE A 1 180 ? -49.827 -11.970 101.973 1.00 71.31 180 ILE A N 1
ATOM 1531 C CA . ILE A 1 180 ? -49.060 -11.991 103.230 1.00 71.31 180 ILE A CA 1
ATOM 1532 C C . ILE A 1 180 ? -49.463 -10.832 104.154 1.00 71.31 180 ILE A C 1
ATOM 1534 O O . ILE A 1 180 ? -49.659 -11.033 105.351 1.00 71.31 180 ILE A O 1
ATOM 1538 N N . LEU A 1 181 ? -49.642 -9.620 103.613 1.00 67.81 181 LEU A N 1
ATOM 1539 C CA . LEU A 1 181 ? -50.050 -8.442 104.391 1.00 67.81 181 LEU A CA 1
ATOM 1540 C C . LEU A 1 181 ? -51.546 -8.450 104.772 1.00 67.81 181 LEU A C 1
ATOM 1542 O O . LEU A 1 181 ? -52.004 -7.522 105.439 1.00 67.81 181 LEU A O 1
ATOM 1546 N N . GLY A 1 182 ? -52.327 -9.445 104.327 1.00 60.81 182 GLY A N 1
ATOM 1547 C CA . GLY A 1 182 ? -53.747 -9.614 104.667 1.00 60.81 182 GLY A CA 1
ATOM 1548 C C . GLY A 1 182 ? -54.679 -8.505 104.158 1.00 60.81 182 GLY A C 1
ATOM 1549 O O . GLY A 1 182 ? -55.800 -8.362 104.655 1.00 60.81 182 GLY A O 1
ATOM 1550 N N . LYS A 1 183 ? -54.241 -7.692 103.189 1.00 62.56 183 LYS A N 1
ATOM 1551 C CA . LYS A 1 183 ? -55.038 -6.591 102.631 1.00 62.56 183 LYS A CA 1
ATOM 1552 C C . LYS A 1 183 ? -55.918 -7.111 101.491 1.00 62.56 183 LYS A C 1
ATOM 1554 O O . LYS A 1 183 ? -55.408 -7.560 100.473 1.00 62.56 183 LYS A O 1
ATOM 1559 N N . GLY A 1 184 ? -57.240 -6.983 101.646 1.00 58.00 184 GLY A N 1
ATOM 1560 C CA . GLY A 1 184 ? -58.225 -7.343 100.614 1.00 58.00 184 GLY A CA 1
ATOM 1561 C C . GLY A 1 184 ? -58.912 -8.700 100.810 1.00 58.00 184 GLY A C 1
ATOM 1562 O O . GLY A 1 184 ? -58.953 -9.494 99.882 1.00 58.00 184 GLY A O 1
ATOM 1563 N N . LYS A 1 185 ? -59.474 -8.966 102.002 1.00 61.56 185 LYS A N 1
ATOM 1564 C CA . LYS A 1 185 ? -60.260 -10.182 102.336 1.00 61.56 185 LYS A CA 1
ATOM 1565 C C . LYS A 1 185 ? -59.546 -11.533 102.084 1.00 61.56 185 LYS A C 1
ATOM 1567 O O . LYS A 1 185 ? -60.206 -12.564 102.100 1.00 61.56 185 LYS A O 1
ATOM 1572 N N . SER A 1 186 ? -58.223 -11.548 101.899 1.00 60.03 186 SER A N 1
ATOM 1573 C CA . SER A 1 186 ? -57.441 -12.743 101.536 1.00 60.03 186 SER A CA 1
ATOM 1574 C C . SER A 1 186 ? -57.201 -13.727 102.687 1.00 60.03 186 SER A C 1
ATOM 1576 O O . SER A 1 186 ? -56.885 -14.885 102.437 1.00 60.03 186 SER A O 1
ATOM 1578 N N . ARG A 1 187 ? -57.340 -13.298 103.951 1.00 62.31 187 ARG A N 1
ATOM 1579 C CA . ARG A 1 187 ? -57.111 -14.156 105.123 1.00 62.31 187 ARG A CA 1
ATOM 1580 C C . ARG A 1 187 ? -58.308 -15.102 105.332 1.00 62.31 187 ARG A C 1
ATOM 1582 O O . ARG A 1 187 ? -59.391 -14.607 105.656 1.00 62.31 187 ARG A O 1
ATOM 1589 N N . PRO A 1 188 ? -58.142 -16.433 105.208 1.00 65.69 188 PRO A N 1
ATOM 1590 C CA . PRO A 1 188 ? -59.221 -17.382 105.469 1.00 65.69 188 PRO A CA 1
ATOM 1591 C C . PRO A 1 188 ? -59.693 -17.248 106.920 1.00 65.69 188 PRO A C 1
ATOM 1593 O O . PRO A 1 188 ? -58.870 -17.174 107.839 1.00 65.69 188 PRO A O 1
ATOM 1596 N N . LYS A 1 189 ? -61.012 -17.197 107.146 1.00 64.75 189 LYS A N 1
ATOM 1597 C CA . LYS A 1 189 ? -61.574 -17.204 108.503 1.00 64.75 189 LYS A CA 1
ATOM 1598 C C . LYS A 1 189 ? -61.286 -18.562 109.145 1.00 64.75 189 LYS A C 1
ATOM 1600 O O . LYS A 1 189 ? -61.980 -19.535 108.876 1.00 64.75 189 LYS A O 1
ATOM 1605 N N . LEU A 1 190 ? -60.268 -18.612 110.001 1.00 59.09 190 LEU A N 1
ATOM 1606 C CA . LEU A 1 190 ? -60.034 -19.736 110.901 1.00 59.09 190 LEU A CA 1
ATOM 1607 C C . LEU A 1 190 ? -61.101 -19.698 112.000 1.00 59.09 190 LEU A C 1
ATOM 1609 O O . LEU A 1 190 ? -61.036 -18.876 112.913 1.00 59.09 190 LEU A O 1
ATOM 1613 N N . SER A 1 191 ? -62.108 -20.559 111.891 1.00 63.41 191 SER A N 1
ATOM 1614 C CA . SER A 1 191 ? -63.049 -20.833 112.974 1.00 63.41 191 SER A CA 1
ATOM 1615 C C . SER A 1 191 ? -62.411 -21.834 113.936 1.00 63.41 191 SER A C 1
ATOM 1617 O O . SER A 1 191 ? -62.382 -23.031 113.659 1.00 63.41 191 SER A O 1
ATOM 1619 N N . PHE A 1 192 ? -61.889 -21.351 115.062 1.00 57.88 192 PHE A N 1
ATOM 1620 C CA . PHE A 1 192 ? -61.503 -22.213 116.176 1.00 57.88 192 PHE A CA 1
ATOM 1621 C C . PHE A 1 192 ? -62.738 -22.475 117.041 1.00 57.88 192 PHE A C 1
ATOM 1623 O O . PHE A 1 192 ? -63.246 -21.568 117.697 1.00 57.88 192 PHE A O 1
ATOM 1630 N N . SER A 1 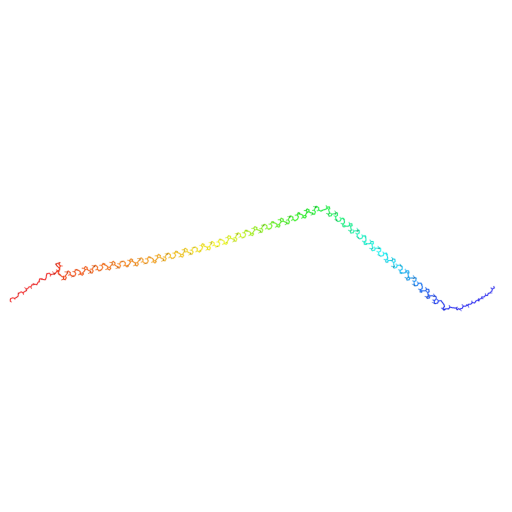193 ? -63.240 -23.710 117.038 1.00 57.22 193 SER A N 1
ATOM 1631 C CA . SER A 1 193 ? -64.214 -24.159 118.032 1.00 57.22 193 SER A CA 1
ATOM 1632 C C . SER A 1 193 ? -63.479 -24.401 119.352 1.00 57.22 193 SER A C 1
ATOM 1634 O O . SER A 1 193 ? -62.758 -25.394 119.479 1.00 57.22 193 SER A O 1
ATOM 1636 N N . LEU A 1 194 ? -63.641 -23.502 120.325 1.00 59.09 194 LEU A N 1
ATOM 1637 C CA . LEU A 1 194 ? -63.217 -23.759 121.699 1.00 59.09 194 LEU A CA 1
ATOM 1638 C C . LEU A 1 194 ? -64.166 -24.815 122.281 1.00 59.09 194 LEU A C 1
ATOM 1640 O O . LEU A 1 194 ? -65.329 -24.524 122.552 1.00 59.09 194 LEU A O 1
ATOM 1644 N N . LYS A 1 195 ? -63.694 -26.053 122.433 1.00 53.88 195 LYS A N 1
ATOM 1645 C CA . LYS A 1 195 ? -64.384 -27.038 123.266 1.00 53.88 195 LYS A CA 1
ATOM 1646 C C . LYS A 1 195 ? -64.028 -26.729 124.717 1.00 53.88 195 LYS A C 1
ATOM 1648 O O . LYS A 1 195 ? -62.918 -27.021 125.146 1.00 53.88 195 LYS A O 1
ATOM 1653 N N . THR A 1 196 ? -64.947 -26.115 125.449 1.00 52.97 196 THR A N 1
ATOM 1654 C CA . THR A 1 196 ? -64.964 -26.181 126.912 1.00 52.97 196 THR A CA 1
ATOM 1655 C C . THR A 1 196 ? -65.468 -27.572 127.295 1.00 52.97 196 THR A C 1
ATOM 1657 O O . THR A 1 196 ? -66.542 -27.968 126.841 1.00 52.97 196 THR A O 1
ATOM 1660 N N . GLN A 1 197 ? -64.683 -28.332 128.057 1.00 54.25 197 GLN A N 1
ATOM 1661 C CA . GLN A 1 197 ? -65.177 -29.507 128.774 1.00 54.25 197 GLN A CA 1
ATOM 1662 C C . GLN A 1 197 ? -65.110 -29.212 130.269 1.00 54.25 197 GLN A C 1
ATOM 1664 O O . GLN A 1 197 ? -64.089 -28.707 130.740 1.00 54.25 197 GLN A O 1
ATOM 1669 N N . ASP A 1 198 ? -66.247 -29.468 130.915 1.00 47.53 198 ASP A N 1
ATOM 1670 C CA . ASP A 1 198 ? -66.515 -29.401 132.354 1.00 47.53 198 ASP A CA 1
ATOM 1671 C C . ASP A 1 198 ? -65.626 -30.343 133.181 1.00 47.53 198 ASP A C 1
ATOM 1673 O O . ASP A 1 198 ? -65.231 -31.411 132.651 1.00 47.53 198 ASP A O 1
#

Secondary structure (DSSP, 8-state):
------------SHHHHHHHHHHHHHHHHHHHHHHHHHHHHHHHHHHHHHHHHHHHHHHHHHHHHHHHHHHHHHHHHHHHHHHHHHHHHHHHHHHHHHHHHHHHHHHHHHHHHHHHHHHHHHHHHHHHHHHHHHHHHHHHHHHHHHHHHHHHHHHHHHHHHHHHHHHHHHHHHHHHHHHHTT-SS-S-----------

Organism: Alligator sinensis (NCBI:txid38654)